Protein AF-A0A829GLC4-F1 (afdb_monomer_lite)

Secondary structure (DSSP, 8-state):
---GGGB-TTSSEEEETTEEEE-SS---TT-BTTBTTPPPHHHHHHHHHHHHHHHT-HHHHHHHHHHHHH--SEEEETTEEEESS---B-TT--B-EEEETTEEEEHHHHHHHHHHHHHHHHH-TT--SSHHHHHHHHHHH-TT-TTT-BS---HHHHHH---GGGG---B-THHHHTT-HHHHHHHHHHTTS-TTT--EEE-SSPPPTTS-SEETTTTEEE---TT-GGGHHHHSSSEEEEEEETTEEEEEEEPPP--HHHHHHHT----EEEEEEEE-SSPPPGGGSHHHHHHHHHHHHHHHHHHHHHH--

Radius of gyration: 24.74 Å; chains: 1; bounding box: 71×44×63 Å

Foldseek 3Di:
DDFQLQADPVNQWGDDPNDIFGWDPDPQPPADNVHRPDDDPVRVVVVVVVCCCQVPDPVNVVVVVVCLVPPACWDCWLLEIEHEAFFFADLVLHWAADQDPNDGATAVRRRVVLSVLCSVCVVCVPDCPDPSNVSVVCCCAPCRRSNPQWHGCLPVCVNIGPDCVSRDTHGRSRVVCLQALVSLLVNSVSVVGHSVPYAYEYEHDAAAPPDDQAHNLLRYGYWYCLCDPVCCVVRVFSTWDWDQFQFGIKIKTWHDDDDPVVCVVVVDDTDIDIDGSDTDPGGDDCCSTPNVVVVVVVVVVVVVVVVVVVVVD

InterPro domains:
  IPR009164 Fructose-1,6-bisphosphatase class 3 [PF06874] (1-305)
  IPR029052 Metallo-dependent phosphatase-like [G3DSA:3.60.21.10] (23-250)

Sequence (313 aa):
RLVLEKLAPDFSTIKLNGDTYTIENGCFATVDQADPYKLLPEEQEVIDSLVESFTHSEKLHRHMDFLLDHGSMYLRYNRNLLLHGCVPVDEDGNFIGLTIKGTTYTGRQLFDMLEANLRLAYSQPTENADLATDLMWYLWTGPNSPLFGKHDMTTFERYFISDPKAHVEGRNPYYHLRKDPEFIKKILAEFVLDPEVGHVINGHTPVKKGTDPIMANNKMIVIDGGFSKPYQKTTGIGGYTLLDNSYGMQLVTHQPFTTKADAIANLTDIISTRRVVETEARRRTVAETDIGTELQDEVEVLKRRLGELREED

pLDDT: mean 90.72, std 8.43, range [50.69, 98.56]

Structure (mmCIF, N/CA/C/O backbone):
data_AF-A0A829GLC4-F1
#
_entry.id   AF-A0A829GLC4-F1
#
loop_
_atom_site.group_PDB
_atom_site.id
_atom_site.type_symbol
_atom_site.label_atom_id
_atom_site.label_alt_id
_atom_site.label_comp_id
_atom_site.label_asym_id
_atom_site.label_entity_id
_atom_site.label_seq_id
_atom_site.pdbx_PDB_ins_code
_atom_site.Cartn_x
_atom_site.Cartn_y
_atom_site.Cartn_z
_atom_site.occupancy
_atom_site.B_iso_or_equiv
_atom_site.auth_seq_id
_atom_site.auth_comp_id
_atom_site.auth_asym_id
_atom_site.auth_atom_id
_atom_site.pdbx_PDB_model_num
ATOM 1 N N . ARG A 1 1 ? 4.139 -2.025 -18.127 1.00 79.19 1 ARG A N 1
ATOM 2 C CA . ARG A 1 1 ? 4.751 -1.133 -19.144 1.00 79.19 1 ARG A CA 1
ATOM 3 C C . ARG A 1 1 ? 5.867 -1.902 -19.833 1.00 79.19 1 ARG A C 1
ATOM 5 O O . ARG A 1 1 ? 6.708 -2.442 -19.131 1.00 79.19 1 ARG A O 1
ATOM 12 N N . LEU A 1 2 ? 5.835 -1.961 -21.160 1.00 89.19 2 LEU A N 1
ATOM 13 C CA . LEU A 1 2 ? 6.853 -2.567 -22.019 1.00 89.19 2 LEU A CA 1
ATOM 14 C C . LEU A 1 2 ? 7.641 -1.415 -22.686 1.00 89.19 2 LEU A C 1
ATOM 16 O O . LEU A 1 2 ? 7.053 -0.367 -22.976 1.00 89.19 2 LEU A O 1
ATOM 20 N N . VAL A 1 3 ? 8.972 -1.521 -22.750 1.00 93.00 3 VAL A N 1
ATOM 21 C CA . VAL A 1 3 ? 9.867 -0.459 -23.260 1.00 93.00 3 VAL A CA 1
ATOM 22 C C . VAL A 1 3 ? 11.003 -0.947 -24.162 1.00 93.00 3 VAL A C 1
ATOM 24 O O . VAL A 1 3 ? 11.580 -0.124 -24.867 1.00 93.00 3 VAL A O 1
ATOM 27 N N . LEU A 1 4 ? 11.337 -2.240 -24.164 1.00 94.44 4 LEU A N 1
ATOM 28 C CA . LEU A 1 4 ? 12.440 -2.783 -24.962 1.00 94.44 4 LEU A CA 1
ATOM 29 C C . LEU A 1 4 ? 12.192 -2.624 -26.467 1.00 94.44 4 LEU A C 1
ATOM 31 O O . LEU A 1 4 ? 13.130 -2.365 -27.212 1.00 94.44 4 LEU A O 1
ATOM 35 N N . GLU A 1 5 ? 10.933 -2.637 -26.916 1.00 93.69 5 GLU A N 1
ATOM 36 C CA . GLU A 1 5 ? 10.573 -2.379 -28.317 1.00 93.69 5 GLU A CA 1
ATOM 37 C C . GLU A 1 5 ? 10.899 -0.952 -28.787 1.00 93.69 5 GLU A C 1
ATOM 39 O O . GLU A 1 5 ? 10.841 -0.654 -29.979 1.00 93.69 5 GLU A O 1
ATOM 44 N N . LYS A 1 6 ? 11.227 -0.050 -27.855 1.00 94.56 6 LYS A N 1
ATOM 45 C CA . LYS A 1 6 ? 11.545 1.358 -28.130 1.00 94.56 6 LYS A CA 1
ATOM 46 C C . LYS A 1 6 ? 13.045 1.611 -28.271 1.00 94.56 6 LYS A C 1
ATOM 48 O O . LYS A 1 6 ? 13.436 2.759 -28.516 1.00 94.56 6 LYS A O 1
ATOM 53 N N . LEU A 1 7 ? 13.869 0.582 -28.070 1.00 95.56 7 LEU A N 1
ATOM 54 C CA . LEU A 1 7 ? 15.311 0.639 -28.277 1.00 95.56 7 LEU A CA 1
ATOM 55 C C . LEU A 1 7 ? 15.626 0.777 -29.769 1.00 95.56 7 LEU A C 1
ATOM 57 O O . LEU A 1 7 ? 14.942 0.214 -30.625 1.00 95.56 7 LEU A O 1
ATOM 61 N N . ALA A 1 8 ? 16.669 1.537 -30.084 1.00 95.44 8 ALA A N 1
ATOM 62 C CA . ALA A 1 8 ? 17.223 1.582 -31.428 1.00 95.44 8 ALA A CA 1
ATOM 63 C C . ALA A 1 8 ? 17.826 0.216 -31.819 1.00 95.44 8 ALA A C 1
ATOM 65 O O . ALA A 1 8 ? 18.221 -0.535 -30.930 1.00 95.44 8 ALA A O 1
ATOM 66 N N . PRO A 1 9 ? 17.958 -0.098 -33.125 1.00 92.12 9 PRO A N 1
ATOM 67 C CA . PRO A 1 9 ? 18.484 -1.390 -33.588 1.00 92.12 9 PRO A CA 1
ATOM 68 C C . PRO A 1 9 ? 19.905 -1.733 -33.120 1.00 92.12 9 PRO A C 1
ATOM 70 O O . PRO A 1 9 ? 20.305 -2.890 -33.156 1.00 92.12 9 PRO A O 1
ATOM 73 N N . ASP A 1 10 ? 20.690 -0.727 -32.741 1.00 92.69 10 ASP A N 1
ATOM 74 C CA . ASP A 1 10 ? 22.041 -0.875 -32.195 1.00 92.69 10 ASP A CA 1
ATOM 75 C C . ASP A 1 10 ? 22.068 -0.855 -30.654 1.00 92.69 10 ASP A C 1
ATOM 77 O O . ASP A 1 10 ? 23.143 -0.864 -30.057 1.00 92.69 10 ASP A O 1
ATOM 81 N N . PHE A 1 11 ? 20.894 -0.777 -30.018 1.00 94.56 11 PHE A N 1
ATOM 82 C CA . PHE A 1 11 ? 20.675 -0.640 -28.577 1.00 94.56 11 PHE A CA 1
ATOM 83 C C . PHE A 1 11 ? 21.388 0.553 -27.916 1.00 94.56 11 PHE A C 1
ATOM 85 O O . PHE A 1 11 ? 21.493 0.608 -26.689 1.00 94.56 11 PHE A O 1
ATOM 92 N N . SER A 1 12 ? 21.858 1.532 -28.698 1.00 96.00 12 SER A N 1
ATOM 93 C CA . SER A 1 12 ? 22.613 2.682 -28.181 1.00 96.00 12 SER A CA 1
ATOM 94 C C . SER A 1 12 ? 21.712 3.785 -27.626 1.00 96.00 12 SER A C 1
ATOM 96 O O . SER A 1 12 ? 22.137 4.599 -26.804 1.00 96.00 12 SER A O 1
ATOM 98 N N . THR A 1 13 ? 20.455 3.820 -28.070 1.00 97.19 13 THR A N 1
ATOM 99 C CA . THR A 1 13 ? 19.474 4.837 -27.690 1.00 97.19 13 THR A CA 1
ATOM 100 C C . THR A 1 13 ? 18.080 4.240 -27.518 1.00 97.19 13 THR A C 1
ATOM 102 O O . THR A 1 13 ? 17.776 3.164 -28.033 1.00 97.19 13 THR A O 1
ATOM 105 N N . ILE A 1 14 ? 17.210 4.950 -26.801 1.00 96.94 14 ILE A N 1
ATOM 106 C CA . ILE A 1 14 ? 15.799 4.601 -26.610 1.00 96.94 14 ILE A CA 1
ATOM 107 C C . ILE A 1 14 ? 14.916 5.839 -26.770 1.00 96.94 14 ILE A C 1
ATOM 109 O O . ILE A 1 14 ? 15.285 6.937 -26.345 1.00 96.94 14 ILE A O 1
ATOM 113 N N . LYS A 1 15 ? 13.731 5.671 -27.366 1.00 95.94 15 LYS A N 1
ATOM 114 C CA . LYS A 1 15 ? 12.727 6.741 -27.474 1.00 95.94 15 LYS A CA 1
ATOM 115 C C . LYS A 1 15 ? 11.649 6.594 -26.406 1.00 95.94 15 LYS A C 1
ATOM 117 O O . LYS A 1 15 ? 10.847 5.663 -26.457 1.00 95.94 15 LYS A O 1
ATOM 122 N N . LEU A 1 16 ? 11.585 7.533 -25.466 1.00 93.56 16 LEU A N 1
ATOM 123 C CA . LEU A 1 16 ? 10.606 7.538 -24.374 1.00 93.56 16 LEU A CA 1
ATOM 124 C C . LEU A 1 16 ? 9.936 8.909 -24.285 1.00 93.56 16 LEU A C 1
ATOM 126 O O . LEU A 1 16 ? 10.610 9.930 -24.287 1.00 93.56 16 LEU A O 1
ATOM 130 N N . ASN A 1 17 ? 8.603 8.933 -24.196 1.00 87.25 17 ASN A N 1
ATOM 131 C CA . ASN A 1 17 ? 7.807 10.150 -23.977 1.00 87.25 17 ASN A CA 1
ATOM 132 C C . ASN A 1 17 ? 8.111 11.311 -24.954 1.00 87.25 17 ASN A C 1
ATOM 134 O O . ASN A 1 17 ? 8.003 12.476 -24.590 1.00 87.25 17 ASN A O 1
ATOM 138 N N . GLY A 1 18 ? 8.476 10.993 -26.201 1.00 90.06 18 GLY A N 1
ATOM 139 C CA . GLY A 1 18 ? 8.814 11.977 -27.240 1.00 90.06 18 GLY A CA 1
ATOM 140 C C . GLY A 1 18 ? 10.285 12.408 -27.267 1.00 90.06 18 GLY A C 1
ATOM 141 O O . GLY A 1 18 ? 10.713 13.001 -28.255 1.00 90.06 18 GLY A O 1
ATOM 142 N N . ASP A 1 19 ? 11.068 12.047 -26.251 1.00 94.38 19 ASP A N 1
ATOM 143 C CA . ASP A 1 19 ? 12.499 12.322 -26.157 1.00 94.38 19 ASP A CA 1
ATOM 144 C C . ASP A 1 19 ? 13.333 11.093 -26.571 1.00 94.38 19 ASP A C 1
ATOM 146 O O . ASP A 1 19 ? 12.858 9.954 -26.570 1.00 94.38 19 ASP A O 1
ATOM 150 N N . THR A 1 20 ? 14.592 11.325 -26.957 1.00 97.06 20 THR A N 1
ATOM 151 C CA . THR A 1 20 ? 15.569 10.266 -27.263 1.00 97.06 20 THR A CA 1
ATOM 152 C C . THR A 1 20 ? 16.691 10.311 -26.238 1.00 97.06 20 THR A C 1
ATOM 154 O O . THR A 1 20 ? 17.305 11.359 -26.047 1.00 97.06 20 THR A O 1
ATOM 157 N N . TYR A 1 21 ? 16.965 9.172 -25.610 1.00 97.62 21 TYR A N 1
ATOM 158 C CA . TYR A 1 21 ? 17.964 9.034 -24.557 1.00 97.62 21 TYR A CA 1
ATOM 159 C C . TYR A 1 21 ? 19.056 8.062 -24.977 1.00 97.62 21 TYR A C 1
ATOM 161 O O . TYR A 1 21 ? 18.765 7.028 -25.579 1.00 97.62 21 TYR A O 1
ATOM 169 N N . THR A 1 22 ? 20.301 8.378 -24.632 1.00 97.69 22 THR A N 1
ATOM 170 C CA . THR A 1 22 ? 21.425 7.446 -24.749 1.00 97.69 22 THR A CA 1
ATOM 171 C C . THR A 1 22 ? 21.330 6.384 -23.659 1.00 97.69 22 THR A C 1
ATOM 173 O O . THR A 1 22 ? 21.041 6.705 -22.506 1.00 97.69 22 THR A O 1
ATOM 176 N N . ILE A 1 23 ? 21.580 5.133 -24.034 1.00 97.62 23 ILE A N 1
ATOM 177 C CA . ILE A 1 23 ? 21.669 4.000 -23.117 1.00 97.62 23 ILE A CA 1
ATOM 178 C C . ILE A 1 23 ? 23.072 3.943 -22.505 1.00 97.62 23 ILE A C 1
ATOM 180 O O . ILE A 1 23 ? 24.079 3.939 -23.212 1.00 97.62 23 ILE A O 1
ATOM 184 N N . GLU A 1 24 ? 23.135 3.822 -21.185 1.00 96.06 24 GLU A N 1
ATOM 185 C CA . GLU A 1 24 ? 24.354 3.573 -20.419 1.00 96.06 24 GLU A CA 1
ATOM 186 C C . GLU A 1 24 ? 24.344 2.155 -19.845 1.00 96.06 24 GLU A C 1
ATOM 188 O O . GLU A 1 24 ? 23.319 1.687 -19.363 1.00 96.06 24 GLU A O 1
ATOM 193 N N . ASN A 1 25 ? 25.494 1.470 -19.869 1.00 93.38 25 ASN A N 1
ATOM 194 C CA . ASN A 1 25 ? 25.652 0.104 -19.342 1.00 93.38 25 ASN A CA 1
ATOM 195 C C . ASN A 1 25 ? 24.634 -0.910 -19.905 1.00 93.38 25 ASN A C 1
ATOM 197 O O . ASN A 1 25 ? 24.190 -1.811 -19.193 1.00 93.38 25 ASN A O 1
ATOM 201 N N . GLY A 1 26 ? 24.257 -0.761 -21.179 1.00 89.62 26 GLY A N 1
ATOM 202 C CA . GLY A 1 26 ? 23.306 -1.654 -21.836 1.00 89.62 26 GLY A CA 1
ATOM 203 C C . GLY A 1 26 ? 23.774 -3.111 -21.813 1.00 89.62 26 GLY A C 1
ATOM 204 O O . GLY A 1 26 ? 24.915 -3.418 -22.157 1.00 89.62 26 GLY A O 1
ATOM 205 N N . CYS A 1 27 ? 22.877 -4.013 -21.426 1.00 93.06 27 CYS A N 1
ATOM 206 C CA . CYS A 1 27 ? 23.120 -5.454 -21.339 1.00 93.06 27 CYS A CA 1
ATOM 207 C C . CYS A 1 27 ? 22.125 -6.249 -22.203 1.00 93.06 27 CYS A C 1
ATOM 209 O O . CYS A 1 27 ? 21.594 -7.268 -21.784 1.00 93.06 27 CYS A O 1
ATOM 211 N N . PHE A 1 28 ? 21.879 -5.780 -23.430 1.00 93.88 28 PHE A N 1
ATOM 212 C CA . PHE A 1 28 ? 20.829 -6.291 -24.325 1.00 93.88 28 PHE A CA 1
ATOM 213 C C . PHE A 1 28 ? 21.315 -7.353 -25.324 1.00 93.88 28 PHE A C 1
ATOM 215 O O . PHE A 1 28 ? 20.723 -7.531 -26.380 1.00 93.88 28 PHE A O 1
ATOM 222 N N . ALA A 1 29 ? 22.411 -8.054 -25.018 1.00 92.12 29 ALA A N 1
ATOM 223 C CA . ALA A 1 29 ? 23.055 -8.973 -25.961 1.00 92.12 29 ALA A CA 1
ATOM 224 C C . ALA A 1 29 ? 22.165 -10.158 -26.389 1.00 92.12 29 ALA A C 1
ATOM 226 O O . ALA A 1 29 ? 22.363 -10.694 -27.475 1.00 92.12 29 ALA A O 1
ATOM 227 N N . THR A 1 30 ? 21.210 -10.562 -25.546 1.00 93.12 30 THR A N 1
ATOM 228 C CA . THR A 1 30 ? 20.263 -11.657 -25.812 1.00 93.12 30 THR A CA 1
ATOM 229 C C . THR A 1 30 ? 18.902 -11.175 -26.325 1.00 93.12 30 THR A C 1
ATOM 231 O O . THR A 1 30 ? 18.053 -11.999 -26.647 1.00 93.12 30 THR A O 1
ATOM 234 N N . VAL A 1 31 ? 18.689 -9.859 -26.451 1.00 94.00 31 VAL A N 1
ATOM 235 C CA . VAL A 1 31 ? 17.404 -9.285 -26.875 1.00 94.00 31 VAL A CA 1
ATOM 236 C C . VAL A 1 31 ? 17.279 -9.335 -28.398 1.00 94.00 31 VAL A C 1
ATOM 238 O O . VAL A 1 31 ? 18.072 -8.726 -29.116 1.00 94.00 31 VAL A O 1
ATOM 241 N N . ASP A 1 32 ? 16.247 -10.016 -28.899 1.00 93.00 32 ASP A N 1
ATOM 242 C CA . ASP A 1 32 ? 15.876 -9.978 -30.316 1.00 93.00 32 ASP A CA 1
ATOM 243 C C . ASP A 1 32 ? 15.045 -8.722 -30.611 1.00 93.00 32 ASP A C 1
ATOM 245 O O . ASP A 1 32 ? 13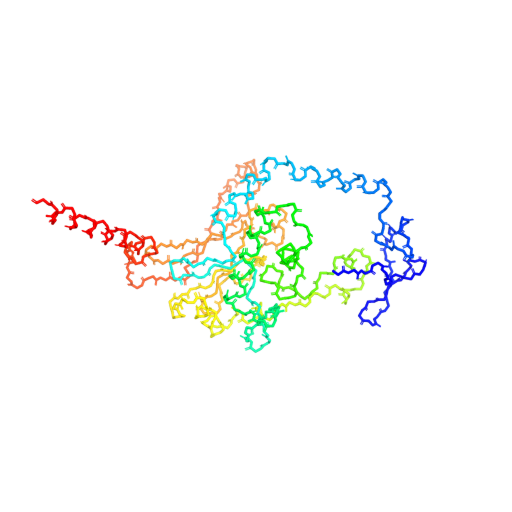.956 -8.544 -30.080 1.00 93.00 32 ASP A O 1
ATOM 249 N N . GLN A 1 33 ? 15.514 -7.847 -31.500 1.00 89.62 33 GLN A N 1
ATOM 250 C CA . GLN A 1 33 ? 14.782 -6.634 -31.883 1.00 89.62 33 GLN A CA 1
ATOM 251 C C . GLN A 1 33 ? 13.390 -6.935 -32.479 1.00 89.62 33 GLN A C 1
ATOM 253 O O . GLN A 1 33 ? 12.483 -6.106 -32.365 1.00 89.62 33 GLN A O 1
ATOM 258 N N . ALA A 1 34 ? 13.220 -8.082 -33.145 1.00 92.31 34 ALA A N 1
ATOM 259 C CA . ALA A 1 34 ? 11.945 -8.472 -33.745 1.00 92.31 34 ALA A CA 1
ATOM 260 C C . ALA A 1 34 ? 10.937 -8.985 -32.705 1.00 92.31 34 ALA A C 1
ATOM 262 O O . ALA A 1 34 ? 9.731 -8.857 -32.919 1.00 92.31 34 ALA A O 1
ATOM 263 N N . ASP A 1 35 ? 11.428 -9.534 -31.593 1.00 94.25 35 ASP A N 1
ATOM 264 C CA . ASP A 1 35 ? 10.620 -10.058 -30.492 1.00 94.25 35 ASP A CA 1
ATOM 265 C C . ASP A 1 35 ? 11.338 -9.843 -29.142 1.00 94.25 35 ASP A C 1
ATOM 267 O O . ASP A 1 35 ? 11.858 -10.785 -28.538 1.00 94.25 35 ASP A O 1
ATOM 271 N N . PRO A 1 36 ? 11.405 -8.589 -28.650 1.00 94.75 36 PRO A N 1
ATOM 272 C CA . PRO A 1 36 ? 12.315 -8.203 -27.565 1.00 94.75 36 PRO A CA 1
ATOM 273 C C . PRO A 1 36 ? 11.928 -8.747 -26.188 1.00 94.75 36 PRO A C 1
ATOM 275 O O . PRO A 1 36 ? 12.652 -8.533 -25.217 1.00 94.75 36 PRO A O 1
ATOM 278 N N . TYR A 1 37 ? 10.784 -9.423 -26.091 1.00 94.56 37 TYR A N 1
ATOM 279 C CA . TYR A 1 37 ? 10.284 -10.046 -24.866 1.00 94.56 37 TYR A CA 1
ATOM 280 C C . TYR A 1 37 ? 10.378 -11.565 -24.889 1.00 94.56 37 TYR A C 1
ATOM 282 O O . TYR A 1 37 ? 10.045 -12.212 -23.895 1.00 94.56 37 TYR A O 1
ATOM 290 N N . LYS A 1 38 ? 10.823 -12.136 -26.008 1.00 95.50 38 LYS A N 1
ATOM 291 C CA . LYS A 1 38 ? 11.048 -13.563 -26.113 1.00 95.50 38 LYS A CA 1
ATOM 292 C C . LYS A 1 38 ? 12.305 -13.937 -25.351 1.00 95.50 38 LYS A C 1
ATOM 294 O O . LYS A 1 38 ? 13.398 -13.480 -25.670 1.00 95.50 38 LYS A O 1
ATOM 299 N N . LEU A 1 39 ? 12.123 -14.808 -24.370 1.00 95.62 39 LEU A N 1
ATOM 300 C CA . LEU A 1 39 ? 13.221 -15.407 -23.634 1.00 95.62 39 LEU A CA 1
ATOM 301 C C . LEU A 1 39 ? 13.895 -16.490 -24.481 1.00 95.62 39 LEU A C 1
ATOM 303 O O . LEU A 1 39 ? 13.239 -17.225 -25.232 1.00 95.62 39 LEU A O 1
ATOM 307 N N . LEU A 1 40 ? 15.212 -16.604 -24.334 1.00 96.81 40 LEU A N 1
ATOM 308 C CA . LEU A 1 40 ? 15.948 -17.783 -24.779 1.00 96.81 40 LEU A CA 1
ATOM 309 C C . LEU A 1 40 ? 15.490 -19.022 -23.989 1.00 96.81 40 LEU A C 1
ATOM 311 O O . LEU A 1 40 ? 15.018 -18.877 -22.859 1.00 96.81 40 LEU A O 1
ATOM 315 N N . PRO A 1 41 ? 15.648 -20.244 -24.531 1.00 97.38 41 PRO A N 1
ATOM 316 C CA . PRO A 1 41 ? 15.315 -21.467 -23.799 1.00 97.38 41 PRO A CA 1
ATOM 317 C C . PRO A 1 41 ? 15.962 -21.527 -22.407 1.00 97.38 41 PRO A C 1
ATOM 319 O O . PRO A 1 41 ? 15.290 -21.841 -21.431 1.00 97.38 41 PRO A O 1
ATOM 322 N N . GLU A 1 42 ? 17.230 -21.133 -22.295 1.00 96.69 42 GLU A N 1
ATOM 323 C CA . GLU A 1 42 ? 17.978 -21.119 -21.036 1.00 96.69 42 GLU A CA 1
ATOM 324 C C . GLU A 1 42 ? 17.474 -20.039 -20.062 1.00 96.69 42 GLU A C 1
ATOM 326 O O . GLU A 1 42 ? 17.476 -20.236 -18.849 1.00 96.69 42 GLU A O 1
ATOM 331 N N . GLU A 1 43 ? 17.023 -18.890 -20.575 1.00 96.44 43 GLU A N 1
ATOM 332 C CA . GLU A 1 43 ? 16.409 -17.837 -19.756 1.00 96.44 43 GLU A CA 1
ATOM 333 C C . GLU A 1 43 ? 15.032 -18.286 -19.247 1.00 96.44 43 GLU A C 1
ATOM 335 O O . GLU A 1 43 ? 14.704 -18.059 -18.081 1.00 96.44 43 GLU A O 1
ATOM 340 N N . GLN A 1 44 ? 14.253 -18.973 -20.088 1.00 97.50 44 GLN A N 1
ATOM 341 C CA . GLN A 1 44 ? 12.966 -19.553 -19.709 1.00 97.50 44 GLN A CA 1
ATOM 342 C C . GLN A 1 44 ? 13.133 -20.613 -18.613 1.00 97.50 44 GLN A C 1
ATOM 344 O O . GLN A 1 44 ? 12.400 -20.566 -17.631 1.00 97.50 44 GLN A O 1
ATOM 349 N N . GLU A 1 45 ? 14.136 -21.493 -18.712 1.00 97.94 45 GLU A N 1
ATOM 350 C CA . GLU A 1 45 ? 14.447 -22.481 -17.665 1.00 97.94 45 GLU A CA 1
ATOM 351 C C . GLU A 1 45 ? 14.707 -21.819 -16.299 1.00 97.94 45 GLU A C 1
ATOM 353 O O . GLU A 1 45 ? 14.246 -22.306 -15.263 1.00 97.94 45 GLU A O 1
ATOM 358 N N . VAL A 1 46 ? 15.408 -20.678 -16.278 1.00 97.69 46 VAL A N 1
ATOM 359 C CA . VAL A 1 46 ? 15.645 -19.913 -15.042 1.00 97.69 46 VAL A CA 1
ATOM 360 C C . VAL A 1 46 ? 14.344 -19.329 -14.493 1.00 97.69 46 VAL A C 1
ATOM 362 O O . VAL A 1 46 ? 14.106 -19.410 -13.284 1.00 97.69 46 VAL A O 1
ATOM 365 N N . ILE A 1 47 ? 13.503 -18.742 -15.349 1.00 96.88 47 ILE A N 1
ATOM 366 C CA . ILE A 1 47 ? 12.207 -18.192 -14.931 1.00 96.88 47 ILE A CA 1
ATOM 367 C C . ILE A 1 47 ? 11.300 -19.296 -14.389 1.00 96.88 47 ILE A C 1
ATOM 369 O O . ILE A 1 47 ? 10.757 -19.131 -13.298 1.00 96.88 47 ILE A O 1
ATOM 373 N N . ASP A 1 48 ? 11.200 -20.431 -15.076 1.00 96.69 48 ASP A N 1
ATOM 374 C CA . ASP A 1 48 ? 10.385 -21.571 -14.651 1.00 96.69 48 ASP A CA 1
ATOM 375 C C . ASP A 1 48 ? 10.864 -22.112 -13.298 1.00 96.69 48 ASP A C 1
ATOM 377 O O . ASP A 1 48 ? 10.064 -22.285 -12.378 1.00 96.69 48 ASP A O 1
ATOM 381 N N . SER A 1 49 ? 12.182 -22.261 -13.118 1.00 97.88 49 SER A N 1
ATOM 382 C CA . SER A 1 49 ? 12.778 -22.664 -11.838 1.00 97.88 49 SER A CA 1
ATOM 383 C C . SER A 1 49 ? 12.473 -21.671 -10.707 1.00 97.88 49 SER A C 1
ATOM 385 O O . SER A 1 49 ? 12.263 -22.080 -9.558 1.00 97.88 49 SER A O 1
ATOM 387 N N . LEU A 1 50 ? 12.478 -20.361 -10.982 1.00 96.94 50 LEU A N 1
ATOM 388 C CA . LEU A 1 50 ? 12.112 -19.341 -9.994 1.00 96.94 50 LEU A CA 1
ATOM 389 C C . LEU A 1 50 ? 10.624 -19.424 -9.653 1.00 96.94 50 LEU A C 1
ATOM 391 O O . LEU A 1 50 ? 10.275 -19.440 -8.472 1.00 96.94 50 LEU A O 1
ATOM 395 N N . VAL A 1 51 ? 9.755 -19.520 -10.660 1.00 93.81 51 VAL A N 1
ATOM 396 C CA . VAL A 1 51 ? 8.309 -19.670 -10.466 1.00 93.81 51 VAL A CA 1
ATOM 397 C C . VAL A 1 51 ? 8.024 -20.908 -9.621 1.00 93.81 51 VAL A C 1
ATOM 399 O O . VAL A 1 51 ? 7.322 -20.794 -8.616 1.00 93.81 51 VAL A O 1
ATOM 402 N N . GLU A 1 52 ? 8.625 -22.056 -9.937 1.00 94.75 52 GLU A N 1
ATOM 403 C CA . GLU A 1 52 ? 8.458 -23.293 -9.169 1.00 94.75 52 GLU A CA 1
ATOM 404 C C . GLU A 1 52 ? 8.916 -23.119 -7.715 1.00 94.75 52 GLU A C 1
ATOM 406 O O . GLU A 1 52 ? 8.175 -23.449 -6.787 1.00 94.75 52 GLU A O 1
ATOM 411 N N . SER A 1 53 ? 10.080 -22.497 -7.500 1.00 95.88 53 SER A N 1
ATOM 412 C CA . SER A 1 53 ? 10.620 -22.241 -6.159 1.00 95.88 53 SER A CA 1
ATOM 413 C C . SER A 1 53 ? 9.701 -21.371 -5.294 1.00 95.88 53 SER A C 1
ATOM 415 O O . SER A 1 53 ? 9.564 -21.623 -4.096 1.00 95.88 53 SER A O 1
ATOM 417 N N . PHE A 1 54 ? 9.079 -20.338 -5.870 1.00 92.56 54 PHE A N 1
ATOM 418 C CA . PHE A 1 54 ? 8.175 -19.448 -5.134 1.00 92.56 54 PHE A CA 1
ATOM 419 C C . PHE A 1 54 ? 6.797 -20.080 -4.908 1.00 92.56 54 PHE A C 1
ATOM 421 O O . PHE A 1 54 ? 6.289 -20.021 -3.789 1.00 92.56 54 PHE A O 1
ATOM 428 N N . THR A 1 55 ? 6.231 -20.717 -5.935 1.00 90.38 55 THR A N 1
ATOM 429 C CA . THR A 1 55 ? 4.883 -21.321 -5.914 1.00 90.38 55 THR A CA 1
ATOM 430 C C . THR A 1 55 ? 4.799 -22.650 -5.163 1.00 90.38 55 THR A C 1
ATOM 432 O O . THR A 1 55 ? 3.704 -23.131 -4.907 1.00 90.38 55 THR A O 1
ATOM 435 N N . HIS A 1 56 ? 5.928 -23.260 -4.790 1.00 93.81 56 HIS A N 1
ATOM 436 C CA . HIS A 1 56 ? 5.960 -24.469 -3.950 1.00 93.81 56 HIS A CA 1
ATOM 437 C C . HIS A 1 56 ? 6.567 -24.214 -2.564 1.00 93.81 56 HIS A C 1
ATOM 439 O O . HIS A 1 56 ? 6.780 -25.142 -1.777 1.00 93.81 56 HIS A O 1
ATOM 445 N N . SER A 1 57 ? 6.854 -22.955 -2.230 1.00 96.56 57 SER A N 1
ATOM 446 C CA . SER A 1 57 ? 7.408 -22.598 -0.929 1.00 96.56 57 SER A CA 1
ATOM 447 C C . SER A 1 57 ? 6.323 -22.601 0.146 1.00 96.56 57 SER A C 1
ATOM 449 O O . SER A 1 57 ? 5.597 -21.622 0.319 1.00 96.56 57 SER A O 1
ATOM 451 N N . GLU A 1 58 ? 6.273 -23.672 0.944 1.00 96.12 58 GLU A N 1
ATOM 452 C CA . GLU A 1 58 ? 5.357 -23.794 2.093 1.00 96.12 58 GLU A CA 1
ATOM 453 C C . GLU A 1 58 ? 5.402 -22.565 3.007 1.00 96.12 58 GLU A C 1
ATOM 455 O O . GLU A 1 58 ? 4.364 -22.050 3.416 1.00 96.12 58 GLU A O 1
ATOM 460 N N . LYS A 1 59 ? 6.602 -22.042 3.290 1.00 97.06 59 LYS A N 1
ATOM 461 C CA . LYS A 1 59 ? 6.754 -20.892 4.187 1.00 97.06 59 LYS A CA 1
ATOM 462 C C . LYS A 1 59 ? 6.122 -19.633 3.611 1.00 97.06 59 LYS A C 1
ATOM 464 O O . LYS A 1 59 ? 5.544 -18.860 4.370 1.00 97.06 59 LYS A O 1
ATOM 469 N N . LEU A 1 60 ? 6.278 -19.407 2.304 1.00 94.69 60 LEU A N 1
ATOM 470 C CA . LEU A 1 60 ? 5.660 -18.260 1.646 1.00 94.69 60 LEU A CA 1
ATOM 471 C C . LEU A 1 60 ? 4.145 -18.423 1.628 1.00 94.69 60 LEU A C 1
ATOM 473 O O . LEU A 1 60 ? 3.461 -17.485 2.020 1.00 94.69 60 LEU A O 1
ATOM 477 N N . HIS A 1 61 ? 3.641 -19.609 1.285 1.00 93.81 61 HIS A N 1
ATOM 478 C CA . HIS A 1 61 ? 2.204 -19.890 1.285 1.00 93.81 61 HIS A CA 1
ATOM 479 C C . HIS A 1 61 ? 1.589 -19.646 2.655 1.00 93.81 61 HIS A C 1
ATOM 481 O O . HIS A 1 61 ? 0.692 -18.827 2.775 1.00 93.81 61 HIS A O 1
ATOM 487 N N . ARG A 1 62 ? 2.166 -20.207 3.721 1.00 96.12 62 ARG A N 1
ATOM 488 C CA . ARG A 1 62 ? 1.662 -19.997 5.082 1.00 96.12 62 ARG A CA 1
ATOM 489 C C . ARG A 1 62 ? 1.641 -18.523 5.498 1.00 96.12 62 ARG A C 1
ATOM 491 O O . ARG A 1 62 ? 0.751 -18.103 6.233 1.00 96.12 62 ARG A O 1
ATOM 498 N N . HIS A 1 63 ? 2.630 -17.731 5.079 1.00 95.88 63 HIS A N 1
ATOM 499 C CA . HIS A 1 63 ? 2.622 -16.291 5.347 1.00 95.88 63 HIS A CA 1
ATOM 500 C C . HIS A 1 63 ? 1.561 -15.560 4.518 1.00 95.88 63 HIS A C 1
ATOM 502 O O . HIS A 1 63 ? 0.908 -14.662 5.042 1.00 95.88 63 HIS A O 1
ATOM 508 N N . MET A 1 64 ? 1.389 -15.930 3.249 1.00 94.50 64 MET A N 1
ATOM 509 C CA . MET A 1 64 ? 0.379 -15.342 2.371 1.00 94.50 64 MET A CA 1
ATOM 510 C C . MET A 1 64 ? -1.042 -15.702 2.812 1.00 94.50 64 MET A C 1
ATOM 512 O O . MET A 1 64 ? -1.880 -14.808 2.865 1.00 94.50 64 MET A O 1
ATOM 516 N N . ASP A 1 65 ? -1.279 -16.947 3.228 1.00 94.94 65 ASP A N 1
ATOM 517 C CA . ASP A 1 65 ? -2.544 -17.413 3.804 1.00 94.94 65 ASP A CA 1
ATOM 518 C C . ASP A 1 65 ? -2.908 -16.568 5.025 1.00 94.94 65 ASP A C 1
ATOM 520 O O . ASP A 1 65 ? -3.981 -15.982 5.076 1.00 94.94 65 ASP A O 1
ATOM 524 N N . PHE A 1 66 ? -1.968 -16.383 5.958 1.00 96.88 66 PHE A N 1
ATOM 525 C CA . PHE A 1 66 ? -2.182 -15.517 7.119 1.00 96.88 66 PHE A CA 1
ATOM 526 C C . PHE A 1 66 ? -2.520 -14.068 6.725 1.00 96.88 66 PHE A C 1
ATOM 528 O O . PHE A 1 66 ? -3.405 -13.447 7.317 1.00 96.88 66 PHE A O 1
ATOM 535 N N . LEU A 1 67 ? -1.808 -13.510 5.739 1.00 94.50 67 LEU A N 1
ATOM 536 C CA . LEU A 1 67 ? -2.052 -12.148 5.263 1.00 94.50 67 LEU A CA 1
ATOM 537 C C . LEU A 1 67 ? -3.397 -12.011 4.557 1.00 94.50 67 LEU A C 1
ATOM 539 O O . LEU A 1 67 ? -3.993 -10.944 4.635 1.00 94.50 67 LEU A O 1
ATOM 543 N N . LEU A 1 68 ? -3.887 -13.045 3.882 1.00 94.31 68 LEU A N 1
ATOM 544 C CA . LEU A 1 68 ? -5.212 -13.004 3.279 1.00 94.31 68 LEU A CA 1
ATOM 545 C C . LEU A 1 68 ? -6.296 -13.234 4.322 1.00 94.31 68 LEU A C 1
ATOM 547 O O . LEU A 1 68 ? -7.270 -12.490 4.332 1.00 94.31 68 LEU A O 1
ATOM 551 N N . ASP A 1 69 ? -6.119 -14.165 5.249 1.00 94.50 69 ASP A N 1
ATOM 552 C CA . ASP A 1 69 ? -7.108 -14.451 6.291 1.00 94.50 69 ASP A CA 1
ATOM 553 C C . ASP A 1 69 ? -7.351 -13.249 7.216 1.00 94.50 69 ASP A C 1
ATOM 555 O O . ASP A 1 69 ? -8.487 -13.000 7.621 1.00 94.50 69 ASP A O 1
ATOM 559 N N . HIS A 1 70 ? -6.303 -12.479 7.529 1.00 94.56 70 HIS A N 1
ATOM 560 C CA . HIS A 1 70 ? -6.378 -11.382 8.504 1.00 94.56 70 HIS A CA 1
ATOM 561 C C . HIS A 1 70 ? -6.104 -9.988 7.936 1.00 94.56 70 HIS A C 1
ATOM 563 O O . HIS A 1 70 ? -6.394 -8.988 8.596 1.00 94.56 70 HIS A O 1
ATOM 569 N N . GLY A 1 71 ? -5.499 -9.895 6.755 1.00 93.81 71 GLY A N 1
ATOM 570 C CA . GLY A 1 71 ? -5.226 -8.622 6.101 1.00 93.81 71 GLY A CA 1
ATOM 571 C C . GLY A 1 71 ? -6.438 -8.096 5.345 1.00 93.81 71 GLY A C 1
ATOM 572 O O . GLY A 1 71 ? -7.375 -8.820 5.027 1.00 93.81 71 GLY A O 1
ATOM 573 N N . SER A 1 72 ? -6.393 -6.802 5.056 1.00 94.62 72 SER A N 1
ATOM 574 C CA . SER A 1 72 ? -7.405 -6.071 4.300 1.00 94.62 72 SER A CA 1
ATOM 575 C C . SER A 1 72 ? -6.716 -4.924 3.563 1.00 94.62 72 SER A C 1
ATOM 577 O O . SER A 1 72 ? -5.686 -4.417 4.029 1.00 94.62 72 SER A O 1
ATOM 579 N N . MET A 1 73 ? -7.257 -4.487 2.425 1.00 95.31 73 MET A N 1
ATOM 580 C CA . MET A 1 73 ? -6.695 -3.352 1.679 1.00 95.31 73 MET A CA 1
ATOM 581 C C . MET A 1 73 ? -6.808 -2.028 2.450 1.00 95.31 73 MET A C 1
ATOM 583 O O . MET A 1 73 ? -6.018 -1.104 2.229 1.00 95.31 73 MET A O 1
ATOM 587 N N . TYR A 1 74 ? -7.769 -1.945 3.368 1.00 97.12 74 TYR A N 1
ATOM 588 C CA . TYR A 1 74 ? -7.888 -0.892 4.370 1.00 97.12 74 TYR A CA 1
ATOM 589 C C . TYR A 1 74 ? -8.515 -1.458 5.647 1.00 97.12 74 TYR A C 1
ATOM 591 O O . TYR A 1 74 ? -9.284 -2.415 5.599 1.00 97.12 74 TYR A O 1
ATOM 599 N N . LEU A 1 75 ? -8.240 -0.855 6.799 1.00 96.25 75 LEU A N 1
ATOM 600 C CA . LEU A 1 75 ? -8.873 -1.263 8.053 1.00 96.25 75 LEU A CA 1
ATOM 601 C C . LEU A 1 75 ? -9.539 -0.063 8.712 1.00 96.25 75 LEU A C 1
ATOM 603 O O . LEU A 1 75 ? -8.937 0.997 8.850 1.00 96.25 75 LEU A O 1
ATOM 607 N N . ARG A 1 76 ? -10.787 -0.242 9.134 1.00 96.12 76 ARG A N 1
ATOM 608 C CA . ARG A 1 76 ? -11.462 0.687 10.038 1.00 96.12 76 ARG A CA 1
ATOM 609 C C . ARG A 1 76 ? -11.331 0.096 11.424 1.00 96.12 76 ARG A C 1
ATOM 611 O O . ARG A 1 76 ? -11.731 -1.048 11.611 1.00 96.12 76 ARG A O 1
ATOM 618 N N . TYR A 1 77 ? -10.710 0.831 12.335 1.00 94.81 77 TYR A N 1
ATOM 619 C CA . TYR A 1 77 ? -10.489 0.336 13.683 1.00 94.81 77 TYR A CA 1
ATOM 620 C C . TYR A 1 77 ? -10.549 1.458 14.711 1.00 94.81 77 TYR A C 1
ATOM 622 O O . TYR A 1 77 ? -9.790 2.424 14.620 1.00 94.81 77 TYR A O 1
ATOM 630 N N . ASN A 1 78 ? -11.434 1.336 15.698 1.00 93.38 78 ASN A N 1
ATOM 631 C CA . ASN A 1 78 ? -11.614 2.286 16.792 1.00 93.38 78 ASN A CA 1
ATOM 632 C C . ASN A 1 78 ? -11.747 3.738 16.303 1.00 93.38 78 ASN A C 1
ATOM 634 O O . ASN A 1 78 ? -11.099 4.640 16.837 1.00 93.38 78 ASN A O 1
ATOM 638 N N . ARG A 1 79 ? -12.608 3.947 15.295 1.00 92.50 79 ARG A N 1
ATOM 639 C CA . ARG A 1 79 ? -12.871 5.232 14.606 1.00 92.50 79 ARG A CA 1
ATOM 640 C C . ARG A 1 79 ? -11.756 5.722 13.671 1.00 92.50 79 ARG A C 1
ATOM 642 O O . ARG A 1 79 ? -11.920 6.760 13.035 1.00 92.50 79 ARG A O 1
ATOM 649 N N . ASN A 1 80 ? -10.658 4.982 13.541 1.00 96.19 80 ASN A N 1
ATOM 650 C CA . ASN A 1 80 ? -9.543 5.327 12.664 1.00 96.19 80 ASN A CA 1
ATOM 651 C C . ASN A 1 80 ? -9.602 4.565 11.339 1.00 96.19 80 ASN A C 1
ATOM 653 O O . ASN A 1 80 ? -10.088 3.436 11.280 1.00 96.19 80 ASN A O 1
ATOM 657 N N . LEU A 1 81 ? -9.049 5.168 10.287 1.00 97.88 81 LEU A N 1
ATOM 658 C CA . LEU A 1 81 ? -8.824 4.534 8.993 1.00 97.88 81 LEU A CA 1
ATOM 659 C C . LEU A 1 81 ? -7.340 4.217 8.821 1.00 97.88 81 LEU A C 1
ATOM 661 O O . LEU A 1 81 ? -6.513 5.123 8.830 1.00 97.88 81 LEU A O 1
ATOM 665 N N . LEU A 1 82 ? -7.000 2.954 8.602 1.00 96.75 82 LEU A N 1
ATOM 666 C CA . LEU A 1 82 ? -5.646 2.507 8.307 1.00 96.75 82 LEU A CA 1
ATOM 667 C C . LEU A 1 82 ? -5.522 2.208 6.809 1.00 96.75 82 LEU A C 1
ATOM 669 O O . LEU A 1 82 ? -6.284 1.407 6.264 1.00 96.75 82 LEU A O 1
ATOM 673 N N . LEU A 1 83 ? -4.540 2.838 6.160 1.00 95.06 83 LEU A N 1
ATOM 674 C CA . LEU A 1 83 ? -4.251 2.709 4.729 1.00 95.06 83 LEU A CA 1
ATOM 675 C C . LEU A 1 83 ? -2.772 2.404 4.502 1.00 95.06 83 LEU A C 1
ATOM 677 O O . LEU A 1 83 ? -1.906 3.054 5.089 1.00 95.06 83 LEU A O 1
ATOM 681 N N . HIS A 1 84 ? -2.455 1.494 3.580 1.00 90.50 84 HIS A N 1
ATOM 682 C CA . HIS A 1 84 ? -1.061 1.263 3.204 1.00 90.50 84 HIS A CA 1
ATOM 683 C C . HIS A 1 84 ? -0.527 2.379 2.295 1.00 90.50 84 HIS A C 1
ATOM 685 O O . HIS A 1 84 ? 0.273 3.181 2.761 1.00 90.50 84 HIS A O 1
ATOM 691 N N . GLY A 1 85 ? -0.969 2.449 1.033 1.00 91.81 85 GLY A N 1
ATOM 692 C CA . GLY A 1 85 ? -0.455 3.383 0.022 1.00 91.81 85 GLY A CA 1
ATOM 693 C C . GLY A 1 85 ? -1.181 4.728 -0.002 1.00 91.81 85 GLY A C 1
ATOM 694 O O . GLY A 1 85 ? -0.828 5.643 0.739 1.00 91.81 85 GLY A O 1
ATOM 695 N N . CYS A 1 86 ? -2.187 4.865 -0.863 1.00 94.81 86 CYS A N 1
ATOM 696 C CA . CYS A 1 86 ? -2.961 6.096 -1.038 1.00 94.81 86 CYS A CA 1
ATOM 697 C C . CYS A 1 86 ? -4.429 5.819 -1.390 1.00 94.81 86 CYS A C 1
ATOM 699 O O . CYS A 1 86 ? -4.772 4.719 -1.813 1.00 94.81 86 CYS A O 1
ATOM 701 N N . VAL A 1 87 ? -5.284 6.841 -1.293 1.00 97.44 87 VAL A N 1
ATOM 702 C CA . VAL A 1 87 ? -6.614 6.834 -1.929 1.00 97.44 87 VAL A CA 1
ATOM 703 C C . VAL A 1 87 ? -6.496 7.543 -3.280 1.00 97.44 87 VAL A C 1
ATOM 705 O O . VAL A 1 87 ? -6.099 8.708 -3.281 1.00 97.44 87 VAL A O 1
ATOM 708 N N . PRO A 1 88 ? -6.810 6.895 -4.416 1.00 97.06 88 PRO A N 1
ATOM 709 C CA . PRO A 1 88 ? -6.690 7.530 -5.725 1.00 97.06 88 PRO A CA 1
ATOM 710 C C . PRO A 1 88 ? -7.610 8.746 -5.866 1.00 97.06 88 PRO A C 1
ATOM 712 O O . PRO A 1 88 ? -8.837 8.629 -5.793 1.00 97.06 88 PRO A O 1
ATOM 715 N N . VAL A 1 89 ? -7.008 9.913 -6.091 1.00 97.88 89 VAL A N 1
ATOM 716 C CA . VAL A 1 89 ? -7.722 11.179 -6.312 1.00 97.88 89 VAL A CA 1
ATOM 717 C C . VAL A 1 89 ? -7.113 11.993 -7.455 1.00 97.88 89 VAL A C 1
ATOM 719 O O . VAL A 1 89 ? -5.973 11.739 -7.851 1.00 97.88 89 VAL A O 1
ATOM 722 N N . ASP A 1 90 ? -7.879 12.946 -7.983 1.00 96.94 90 ASP A N 1
ATOM 723 C CA . ASP A 1 90 ? -7.382 14.017 -8.854 1.00 96.94 90 ASP A CA 1
ATOM 724 C C . ASP A 1 90 ? -6.797 15.196 -8.043 1.00 96.94 90 ASP A C 1
ATOM 726 O O . ASP A 1 90 ? -6.745 15.159 -6.812 1.00 96.94 90 ASP A O 1
ATOM 730 N N . GLU A 1 91 ? -6.319 16.233 -8.739 1.00 96.44 91 GLU A N 1
ATOM 731 C CA . GLU A 1 91 ? -5.723 17.440 -8.134 1.00 96.44 91 GLU A CA 1
ATOM 732 C C . GLU A 1 91 ? -6.716 18.239 -7.270 1.00 96.44 91 GLU A C 1
ATOM 734 O O . GLU A 1 91 ? -6.312 18.895 -6.312 1.00 96.44 91 GLU A O 1
ATOM 739 N N . ASP A 1 92 ? -8.018 18.137 -7.555 1.00 97.44 92 ASP A N 1
ATOM 740 C CA . ASP A 1 92 ? -9.090 18.769 -6.776 1.00 97.44 92 ASP A CA 1
ATOM 741 C C . ASP A 1 92 ? -9.547 17.884 -5.594 1.00 97.44 92 ASP A C 1
ATOM 743 O O . ASP A 1 92 ? -10.461 18.227 -4.835 1.00 97.44 92 ASP A O 1
ATOM 747 N N . GLY A 1 93 ? -8.927 16.712 -5.424 1.00 97.19 93 GLY A N 1
ATOM 748 C CA . GLY A 1 93 ? -9.239 15.752 -4.375 1.00 97.19 93 GLY A CA 1
ATOM 749 C C . GLY A 1 93 ? -10.525 14.961 -4.612 1.00 97.19 93 GLY A C 1
ATOM 750 O O . GLY A 1 93 ? -11.088 14.418 -3.655 1.00 97.19 93 GLY A O 1
ATOM 751 N N . ASN A 1 94 ? -11.052 14.903 -5.835 1.00 98.25 94 ASN A N 1
ATOM 752 C CA . ASN A 1 94 ? -12.155 14.010 -6.190 1.00 98.25 94 ASN A CA 1
ATOM 753 C C . ASN A 1 94 ? -11.647 12.587 -6.372 1.00 98.25 94 ASN A C 1
ATOM 755 O O . ASN A 1 94 ? -10.568 12.362 -6.915 1.00 98.25 94 ASN A O 1
ATOM 759 N N . PHE A 1 95 ? -12.437 11.617 -5.915 1.00 98.31 95 PHE A N 1
ATOM 760 C CA . PHE A 1 95 ? -12.069 10.216 -6.035 1.00 98.31 95 PHE A CA 1
ATOM 761 C C . PHE A 1 95 ? -12.063 9.791 -7.500 1.00 98.31 95 PHE A C 1
ATOM 763 O O . PHE A 1 95 ? -13.053 9.953 -8.213 1.00 98.31 95 PHE A O 1
ATOM 770 N N . ILE A 1 96 ? -10.948 9.202 -7.917 1.00 97.19 96 ILE A N 1
ATOM 771 C CA . ILE A 1 96 ? -10.789 8.567 -9.224 1.00 97.19 96 ILE A CA 1
ATOM 772 C C . ILE A 1 96 ? -10.589 7.066 -9.022 1.00 97.19 96 ILE A C 1
ATOM 774 O O . ILE A 1 96 ? -10.462 6.579 -7.897 1.00 97.19 96 ILE A O 1
ATOM 778 N N . GLY A 1 97 ? -10.583 6.301 -10.107 1.00 95.50 97 GLY A N 1
ATOM 779 C CA . GLY A 1 97 ? -10.413 4.862 -9.996 1.00 95.50 97 GLY A CA 1
ATOM 780 C C . GLY A 1 97 ? -10.460 4.154 -11.333 1.00 95.50 97 GLY A C 1
ATOM 781 O O . GLY A 1 97 ? -9.754 4.544 -12.264 1.00 95.50 97 GLY A O 1
ATOM 782 N N . LEU A 1 98 ? -11.251 3.089 -11.408 1.00 95.75 98 LEU A N 1
ATOM 783 C CA . LEU A 1 98 ? -11.271 2.172 -12.543 1.00 95.75 98 LEU A CA 1
ATOM 784 C C . LEU A 1 98 ? -12.678 1.980 -13.083 1.00 95.75 98 LEU A C 1
ATOM 786 O O . LEU A 1 98 ? -13.609 1.753 -12.317 1.00 95.75 98 LEU A O 1
ATOM 790 N N . THR A 1 99 ? -12.810 1.978 -14.407 1.00 95.75 99 THR A N 1
ATOM 791 C CA . THR A 1 99 ? -14.038 1.558 -15.084 1.00 95.75 99 THR A CA 1
ATOM 792 C C . THR A 1 99 ? -13.870 0.137 -15.598 1.00 95.75 99 THR A C 1
ATOM 794 O O . THR A 1 99 ? -13.069 -0.115 -16.495 1.00 95.75 99 THR A O 1
ATOM 797 N N . ILE A 1 100 ? -14.643 -0.794 -15.045 1.00 94.19 100 ILE A N 1
ATOM 798 C CA . ILE A 1 100 ? -14.620 -2.211 -15.408 1.00 94.19 100 ILE A CA 1
ATOM 799 C C . ILE A 1 100 ? -16.023 -2.596 -15.864 1.00 94.19 100 ILE A C 1
ATOM 801 O O . ILE A 1 100 ? -16.993 -2.414 -15.132 1.00 94.19 100 ILE A O 1
ATOM 805 N N . LYS A 1 101 ? -16.137 -3.116 -17.093 1.00 91.62 101 LYS A N 1
ATOM 806 C CA . LYS A 1 101 ? -17.415 -3.553 -17.693 1.00 91.62 101 LYS A CA 1
ATOM 807 C C . LYS A 1 101 ? -18.534 -2.492 -17.604 1.00 91.62 101 LYS A C 1
ATOM 809 O O . LYS A 1 101 ? -19.697 -2.828 -17.423 1.00 91.62 101 LYS A O 1
ATOM 814 N N . GLY A 1 102 ? -18.178 -1.211 -17.738 1.00 94.19 102 GLY A N 1
ATOM 815 C CA . GLY A 1 102 ? -19.119 -0.082 -17.702 1.00 94.19 102 GLY A CA 1
ATOM 816 C C . GLY A 1 102 ? -19.424 0.477 -16.307 1.00 94.19 102 GLY A C 1
ATOM 817 O O . GLY A 1 102 ? -20.061 1.522 -16.214 1.00 94.19 102 GLY A O 1
ATOM 818 N N . THR A 1 103 ? -18.931 -0.154 -15.239 1.00 96.44 103 THR A N 1
ATOM 819 C CA . THR A 1 103 ? -19.067 0.341 -13.864 1.00 96.44 103 THR A CA 1
ATOM 820 C C . THR A 1 103 ? -17.781 1.024 -13.429 1.00 96.44 103 THR A C 1
ATOM 822 O O . THR A 1 103 ? -16.707 0.432 -13.515 1.00 96.44 103 THR A O 1
ATOM 825 N N . THR A 1 104 ? -17.883 2.259 -12.945 1.00 97.31 104 THR A N 1
ATOM 826 C CA . THR A 1 104 ? -16.747 2.999 -12.388 1.00 97.31 104 THR A CA 1
ATOM 827 C C . THR A 1 104 ? -16.694 2.822 -10.878 1.00 97.31 104 THR A C 1
ATOM 829 O O . THR A 1 104 ? -17.649 3.149 -10.181 1.00 97.31 104 THR A O 1
ATOM 832 N N . TYR A 1 105 ? -15.562 2.330 -10.386 1.00 98.06 105 TYR A N 1
ATOM 833 C CA . TYR A 1 105 ? -15.268 2.138 -8.973 1.00 98.06 105 TYR A CA 1
ATOM 834 C C . TYR A 1 105 ? -14.302 3.226 -8.510 1.00 98.06 105 TYR A C 1
ATOM 836 O O . TYR A 1 105 ? -13.216 3.371 -9.075 1.00 98.06 105 TYR A O 1
ATOM 844 N N . THR A 1 106 ? -14.682 3.969 -7.476 1.00 98.19 106 THR A N 1
ATOM 845 C CA . THR A 1 106 ? -13.885 5.041 -6.858 1.00 98.19 106 THR A CA 1
ATOM 846 C C . THR A 1 106 ? -13.958 4.939 -5.339 1.00 98.19 106 THR A C 1
ATOM 848 O O . THR A 1 106 ? -14.817 4.230 -4.812 1.00 98.19 106 THR A O 1
ATOM 851 N N . GLY A 1 107 ? -13.081 5.657 -4.632 1.00 97.69 107 GLY A N 1
ATOM 852 C CA . GLY A 1 107 ? -13.145 5.752 -3.171 1.00 97.69 107 GLY A CA 1
ATOM 853 C C . GLY A 1 107 ? -13.121 4.371 -2.513 1.00 97.69 107 GLY A C 1
ATOM 854 O O . GLY A 1 107 ? -12.347 3.507 -2.926 1.00 97.69 107 GLY A O 1
ATOM 855 N N . ARG A 1 108 ? -13.991 4.130 -1.530 1.00 97.88 108 ARG A N 1
ATOM 856 C CA . ARG A 1 108 ? -14.064 2.848 -0.813 1.00 97.88 108 ARG A CA 1
ATOM 857 C C . ARG A 1 108 ? -14.439 1.686 -1.735 1.00 97.88 108 ARG A C 1
ATOM 859 O O . ARG A 1 108 ? -13.851 0.615 -1.634 1.00 97.88 108 ARG A O 1
ATOM 866 N N . GLN A 1 109 ? -15.357 1.904 -2.679 1.00 98.06 109 GLN A N 1
ATOM 867 C CA . GLN A 1 109 ? -15.816 0.845 -3.589 1.00 98.06 109 GLN A CA 1
ATOM 868 C C . GLN A 1 109 ? -14.690 0.291 -4.470 1.00 98.06 109 GLN A C 1
ATOM 870 O O . GLN A 1 109 ? -14.723 -0.879 -4.845 1.00 98.06 109 GLN A O 1
ATOM 875 N N . LEU A 1 110 ? -13.690 1.117 -4.797 1.00 97.94 110 LEU A N 1
ATOM 876 C CA . LEU A 1 110 ? -12.498 0.662 -5.509 1.00 97.94 110 LEU A CA 1
ATOM 877 C C . LEU A 1 110 ? -11.691 -0.332 -4.669 1.00 97.94 110 LEU A C 1
ATOM 879 O O . LEU A 1 110 ? -11.274 -1.357 -5.199 1.00 97.94 110 LEU A O 1
ATOM 883 N N . PHE A 1 111 ? -11.493 -0.050 -3.379 1.00 98.06 111 PHE A N 1
ATOM 884 C CA . PHE A 1 111 ? -10.783 -0.956 -2.475 1.00 98.06 111 PHE A CA 1
ATOM 885 C C . PHE A 1 111 ? -11.550 -2.269 -2.306 1.00 98.06 111 PHE A C 1
ATOM 887 O O . PHE A 1 111 ? -10.958 -3.326 -2.489 1.00 98.06 111 PHE A O 1
ATOM 894 N N . ASP A 1 112 ? -12.860 -2.200 -2.053 1.00 97.81 112 ASP A N 1
ATOM 895 C CA . ASP A 1 112 ? -13.714 -3.385 -1.881 1.00 97.81 112 ASP A CA 1
ATOM 896 C C . ASP A 1 112 ? -13.666 -4.299 -3.120 1.00 97.81 112 ASP A C 1
ATOM 898 O O . ASP A 1 112 ? -13.520 -5.518 -3.015 1.00 97.81 112 ASP A O 1
ATOM 902 N N . MET A 1 113 ? -13.749 -3.706 -4.317 1.00 97.56 113 MET A N 1
ATOM 903 C CA . MET A 1 113 ? -13.691 -4.441 -5.582 1.00 97.56 113 MET A CA 1
ATOM 904 C C . MET A 1 113 ? -12.310 -5.063 -5.822 1.00 97.56 113 MET A C 1
ATOM 906 O O . MET A 1 113 ? -12.227 -6.232 -6.207 1.00 97.56 113 MET A O 1
ATOM 910 N N . LEU A 1 114 ? -11.231 -4.310 -5.591 1.00 97.31 114 LEU A N 1
ATOM 911 C CA . LEU A 1 114 ? -9.867 -4.812 -5.764 1.00 97.31 114 LEU A CA 1
ATOM 912 C C . LEU A 1 114 ? -9.550 -5.934 -4.770 1.00 97.31 114 LEU A C 1
ATOM 914 O O . LEU A 1 114 ? -8.945 -6.926 -5.163 1.00 97.31 114 LEU A O 1
ATOM 918 N N . GLU A 1 115 ? -10.002 -5.821 -3.521 1.00 97.12 115 GLU A N 1
ATOM 919 C CA . GLU A 1 115 ? -9.791 -6.849 -2.503 1.00 97.12 115 GLU A CA 1
ATOM 920 C C . GLU A 1 115 ? -10.539 -8.140 -2.837 1.00 97.12 115 GLU A C 1
ATOM 922 O O . GLU A 1 115 ? -9.965 -9.227 -2.751 1.00 97.12 115 GLU A O 1
ATOM 927 N N . ALA A 1 116 ? -11.798 -8.038 -3.272 1.00 96.56 116 ALA A N 1
ATOM 928 C CA . ALA A 1 116 ? -12.568 -9.203 -3.693 1.00 96.56 116 ALA A CA 1
ATOM 929 C C . ALA A 1 116 ? -11.874 -9.956 -4.843 1.00 96.56 116 ALA A C 1
ATOM 931 O O . ALA A 1 116 ? -11.794 -11.184 -4.816 1.00 96.56 116 ALA A O 1
ATOM 932 N N . ASN A 1 117 ? -11.323 -9.228 -5.821 1.00 96.25 117 ASN A N 1
ATOM 933 C CA . ASN A 1 117 ? -10.581 -9.828 -6.932 1.00 96.25 117 ASN A CA 1
ATOM 934 C C . ASN A 1 117 ? -9.221 -10.386 -6.495 1.00 96.25 117 ASN A C 1
ATOM 936 O O . ASN A 1 117 ? -8.857 -11.473 -6.928 1.00 96.25 117 ASN A O 1
ATOM 940 N N . LEU A 1 118 ? -8.501 -9.707 -5.597 1.00 95.50 118 LEU A N 1
ATOM 941 C CA . LEU A 1 118 ? -7.253 -10.215 -5.019 1.00 95.50 118 LEU A CA 1
ATOM 942 C C . LEU A 1 118 ? -7.471 -11.574 -4.336 1.00 95.50 118 LEU A C 1
ATOM 944 O O . LEU A 1 118 ? -6.726 -12.522 -4.577 1.00 95.50 118 LEU A O 1
ATOM 948 N N . ARG A 1 119 ? -8.518 -11.678 -3.508 1.00 95.75 119 ARG A N 1
ATOM 949 C CA . ARG A 1 119 ? -8.885 -12.922 -2.815 1.00 95.75 119 ARG A CA 1
ATOM 950 C C . ARG A 1 119 ? -9.323 -14.008 -3.794 1.00 95.75 119 ARG A C 1
ATOM 952 O O . ARG A 1 119 ? -8.940 -15.162 -3.623 1.00 95.75 119 ARG A O 1
ATOM 959 N N . LEU A 1 120 ? -10.087 -13.641 -4.825 1.00 95.25 120 LEU A N 1
ATOM 960 C CA . LEU A 1 120 ? -10.511 -14.566 -5.875 1.00 95.25 120 LEU A CA 1
ATOM 961 C C . LEU A 1 120 ? -9.305 -15.153 -6.620 1.00 95.25 120 LEU A C 1
ATOM 963 O O . LEU A 1 120 ? -9.184 -16.376 -6.668 1.00 95.25 120 LEU A O 1
ATOM 967 N N . ALA A 1 121 ? -8.399 -14.299 -7.108 1.00 94.31 121 ALA A N 1
ATOM 968 C CA . ALA A 1 121 ? -7.185 -14.712 -7.813 1.00 94.31 121 ALA A CA 1
ATOM 969 C C . ALA A 1 121 ? -6.329 -15.651 -6.953 1.00 94.31 121 ALA A C 1
ATOM 971 O O . ALA A 1 121 ? -5.903 -16.706 -7.413 1.00 94.31 121 ALA A O 1
ATOM 972 N N . TYR A 1 122 ? -6.142 -15.322 -5.670 1.00 92.69 122 TYR A N 1
ATOM 973 C CA . TYR A 1 122 ? -5.378 -16.186 -4.771 1.00 92.69 122 TYR A CA 1
ATOM 974 C C . TYR A 1 122 ? -6.057 -17.536 -4.509 1.00 92.69 122 TYR A C 1
ATOM 976 O O . TYR A 1 122 ? -5.385 -18.560 -4.416 1.00 92.69 122 TYR A O 1
ATOM 984 N N . SER A 1 123 ? -7.390 -17.565 -4.412 1.00 92.38 123 SER A N 1
ATOM 985 C CA . SER A 1 123 ? -8.140 -18.814 -4.219 1.00 92.38 123 SER A CA 1
ATOM 986 C C . SER A 1 123 ? -8.158 -19.725 -5.456 1.00 92.38 123 SER A C 1
ATOM 988 O O . SER A 1 123 ? -8.489 -20.904 -5.335 1.00 92.38 123 SER A O 1
ATOM 990 N N . GLN A 1 124 ? -7.812 -19.195 -6.636 1.00 91.50 124 GLN A N 1
ATOM 991 C CA . GLN A 1 124 ? -7.855 -19.895 -7.925 1.00 91.50 124 GLN A CA 1
ATOM 992 C C . GLN A 1 124 ? -6.520 -19.759 -8.682 1.00 91.50 124 GLN A C 1
ATOM 994 O O . GLN A 1 124 ? -6.488 -19.229 -9.789 1.00 91.50 124 GLN A O 1
ATOM 999 N N . PRO A 1 125 ? -5.403 -20.278 -8.137 1.00 83.38 125 PRO A N 1
ATOM 1000 C CA . PRO A 1 125 ? -4.058 -20.018 -8.663 1.00 83.38 125 PRO A CA 1
ATOM 1001 C C . PRO A 1 125 ? -3.768 -20.653 -10.035 1.00 83.38 125 PRO A C 1
ATOM 1003 O O . PRO A 1 125 ? -2.700 -20.439 -10.598 1.00 83.38 125 PRO A O 1
ATOM 1006 N N . THR A 1 126 ? -4.675 -21.480 -10.560 1.00 87.06 126 THR A N 1
ATOM 1007 C CA . THR A 1 126 ? -4.561 -22.088 -11.894 1.00 87.06 126 THR A CA 1
ATOM 1008 C C . THR A 1 126 ? -5.202 -21.243 -12.995 1.00 87.06 126 THR A C 1
ATOM 1010 O O . THR A 1 126 ? -4.936 -21.488 -14.173 1.00 87.06 126 THR A O 1
ATOM 1013 N N . GLU A 1 127 ? -6.062 -20.287 -12.637 1.00 84.38 127 GLU A N 1
ATOM 1014 C CA . GLU A 1 127 ? -6.716 -19.386 -13.584 1.00 84.38 127 GLU A CA 1
ATOM 1015 C C . GLU A 1 127 ? -5.791 -18.200 -13.859 1.00 84.38 127 GLU A C 1
ATOM 1017 O O . GLU A 1 127 ? -5.619 -17.327 -13.020 1.00 84.38 127 GLU A O 1
ATOM 1022 N N . ASN A 1 128 ? -5.172 -18.180 -15.041 1.00 81.69 128 ASN A N 1
ATOM 1023 C CA . ASN A 1 128 ? -4.110 -17.213 -15.358 1.00 81.69 128 ASN A CA 1
ATOM 1024 C C . ASN A 1 128 ? -4.527 -16.132 -16.370 1.00 81.69 128 ASN A C 1
ATOM 1026 O O . ASN A 1 128 ? -3.728 -15.260 -16.702 1.00 81.69 128 ASN A O 1
ATOM 1030 N N . ALA A 1 129 ? -5.741 -16.216 -16.918 1.00 88.69 129 ALA A N 1
ATOM 1031 C CA . ALA A 1 129 ? -6.215 -15.361 -18.009 1.00 88.69 129 ALA A CA 1
ATOM 1032 C C . ALA A 1 129 ? -7.603 -14.789 -17.701 1.00 88.69 129 ALA A C 1
ATOM 1034 O O . ALA A 1 129 ? -8.554 -14.945 -18.473 1.00 88.69 129 ALA A O 1
ATOM 1035 N N . ASP A 1 130 ? -7.722 -14.153 -16.541 1.00 93.25 130 ASP A N 1
ATOM 1036 C CA . ASP A 1 130 ? -8.969 -13.598 -16.050 1.00 93.25 130 ASP A CA 1
ATOM 1037 C C . ASP A 1 130 ? -8.785 -12.198 -15.447 1.00 93.25 130 ASP A C 1
ATOM 1039 O O . ASP A 1 130 ? -7.680 -11.711 -15.205 1.00 93.25 130 ASP A O 1
ATOM 1043 N N . LEU A 1 131 ? -9.916 -11.534 -15.201 1.00 94.50 131 LEU A N 1
ATOM 1044 C CA . LEU A 1 131 ? -9.921 -10.184 -14.646 1.00 94.50 131 LEU A CA 1
ATOM 1045 C C . LEU A 1 131 ? -9.260 -10.132 -13.260 1.00 94.50 131 LEU A C 1
ATOM 1047 O O . LEU A 1 131 ? -8.626 -9.131 -12.936 1.00 94.50 131 LEU A O 1
ATOM 1051 N N . ALA A 1 132 ? -9.432 -11.163 -12.430 1.00 95.31 132 ALA A N 1
ATOM 1052 C CA . ALA A 1 132 ? -8.905 -11.151 -11.073 1.00 95.31 132 ALA A CA 1
ATOM 1053 C C . ALA A 1 132 ? -7.369 -11.163 -11.080 1.00 95.31 132 ALA A C 1
ATOM 1055 O O . ALA A 1 132 ? -6.740 -10.354 -10.390 1.00 95.31 132 ALA A O 1
ATOM 1056 N N . THR A 1 133 ? -6.772 -12.001 -11.930 1.00 92.88 133 THR A N 1
ATOM 1057 C CA . THR A 1 133 ? -5.322 -12.066 -12.145 1.00 92.88 133 THR A CA 1
ATOM 1058 C C . THR A 1 133 ? -4.777 -10.775 -12.755 1.00 92.88 133 THR A C 1
ATOM 1060 O O . THR A 1 133 ? -3.778 -10.239 -12.264 1.00 92.88 133 THR A O 1
ATOM 1063 N N . ASP A 1 134 ? -5.474 -10.198 -13.741 1.00 94.12 134 ASP A N 1
ATOM 1064 C CA . ASP A 1 134 ? -5.113 -8.892 -14.311 1.00 94.12 134 ASP A CA 1
ATOM 1065 C C . ASP A 1 134 ? -5.103 -7.786 -13.243 1.00 94.12 134 ASP A C 1
ATOM 1067 O O . ASP A 1 134 ? -4.207 -6.935 -13.210 1.00 94.12 134 ASP A O 1
ATOM 1071 N N . LEU A 1 135 ? -6.084 -7.794 -12.334 1.00 95.56 135 LEU A N 1
ATOM 1072 C CA . LEU A 1 135 ? -6.183 -6.812 -11.255 1.00 95.56 135 LEU A CA 1
ATOM 1073 C C . LEU A 1 135 ? -5.107 -7.000 -10.182 1.00 95.56 135 LEU A C 1
ATOM 1075 O O . LEU A 1 135 ? -4.635 -6.004 -9.629 1.00 95.56 135 LEU A O 1
ATOM 1079 N N . MET A 1 136 ? -4.663 -8.232 -9.921 1.00 93.06 136 MET A N 1
ATOM 1080 C CA . MET A 1 136 ? -3.519 -8.488 -9.041 1.00 93.06 136 MET A CA 1
ATOM 1081 C C . MET A 1 136 ? -2.244 -7.836 -9.593 1.00 93.06 136 MET A C 1
ATOM 1083 O O . MET A 1 136 ? -1.520 -7.162 -8.857 1.00 93.06 136 MET A O 1
ATOM 1087 N N . TRP A 1 137 ? -2.002 -7.947 -10.902 1.00 91.31 137 TRP A N 1
ATOM 1088 C CA . TRP A 1 137 ? -0.892 -7.243 -11.548 1.00 91.31 137 TRP A CA 1
ATOM 1089 C C . TRP A 1 137 ? -1.103 -5.721 -11.564 1.00 91.31 137 TRP A C 1
ATOM 1091 O O . TRP A 1 137 ? -0.179 -4.945 -11.298 1.00 91.31 137 TRP A O 1
ATOM 1101 N N . TYR A 1 138 ? -2.336 -5.271 -11.812 1.00 93.81 138 TYR A N 1
ATOM 1102 C CA . TYR A 1 138 ? -2.690 -3.854 -11.767 1.00 93.81 138 TYR A CA 1
ATOM 1103 C C . TYR A 1 138 ? -2.424 -3.234 -10.390 1.00 93.81 138 TYR A C 1
ATOM 1105 O O . TYR A 1 138 ? -1.966 -2.095 -10.318 1.00 93.81 138 TYR A O 1
ATOM 1113 N N . LEU A 1 139 ? -2.652 -3.956 -9.291 1.00 94.62 139 LEU A N 1
ATOM 1114 C CA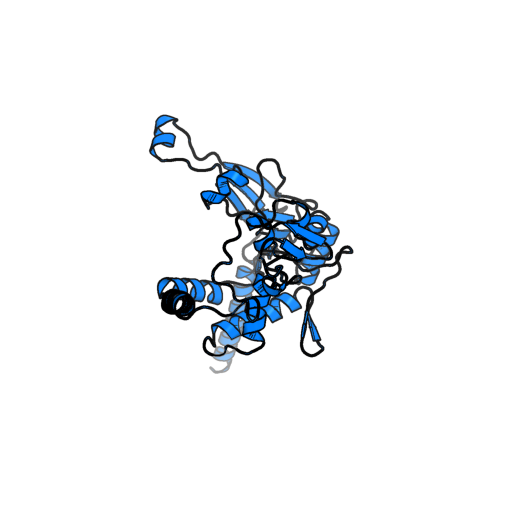 . LEU A 1 139 ? -2.354 -3.454 -7.948 1.00 94.62 139 LEU A CA 1
ATOM 1115 C C . LEU A 1 139 ? -0.878 -3.056 -7.789 1.00 94.62 139 LEU A C 1
ATOM 1117 O O . LEU A 1 139 ? -0.591 -2.070 -7.106 1.00 94.62 139 LEU A O 1
ATOM 1121 N N . TRP A 1 140 ? 0.037 -3.763 -8.456 1.00 90.31 140 TRP A N 1
ATOM 1122 C CA . TRP A 1 140 ? 1.472 -3.488 -8.405 1.00 90.31 140 TRP A CA 1
ATOM 1123 C C . TRP A 1 140 ? 1.889 -2.257 -9.228 1.00 90.31 140 TRP A C 1
ATOM 1125 O O . TRP A 1 140 ? 2.714 -1.478 -8.757 1.00 90.31 140 TRP A O 1
ATOM 1135 N N . THR A 1 141 ? 1.336 -2.049 -10.434 1.00 90.25 141 THR A N 1
ATOM 1136 C CA . THR A 1 141 ? 1.830 -0.995 -11.361 1.00 90.25 141 THR A CA 1
ATOM 1137 C C . THR A 1 141 ? 0.798 0.016 -11.847 1.00 90.25 141 THR A C 1
ATOM 1139 O O . THR A 1 141 ? 1.126 0.893 -12.643 1.00 90.25 141 THR A O 1
ATOM 1142 N N . GLY A 1 142 ? -0.465 -0.144 -11.478 1.00 92.50 142 GLY A N 1
ATOM 1143 C CA . GLY A 1 142 ? -1.569 0.637 -12.019 1.00 92.50 142 GLY A CA 1
ATOM 1144 C C . GLY A 1 142 ? -1.563 2.080 -11.506 1.00 92.50 142 GLY A C 1
ATOM 1145 O O . GLY A 1 142 ? -1.447 2.279 -10.295 1.00 92.50 142 GLY A O 1
ATOM 1146 N N . PRO A 1 143 ? -1.760 3.097 -12.367 1.00 90.44 143 PRO A N 1
ATOM 1147 C CA . PRO A 1 143 ? -1.677 4.505 -11.969 1.00 90.44 143 PRO A CA 1
ATOM 1148 C C . PRO A 1 143 ? -2.724 4.913 -10.924 1.00 90.44 143 PRO A C 1
ATOM 1150 O O . PRO A 1 143 ? -2.468 5.774 -10.083 1.00 90.44 143 PRO A O 1
ATOM 1153 N N . ASN A 1 144 ? -3.887 4.253 -10.942 1.00 92.94 144 ASN A N 1
ATOM 1154 C CA . ASN A 1 144 ? -4.953 4.444 -9.956 1.00 92.94 144 ASN A CA 1
ATOM 1155 C C . ASN A 1 144 ? -4.994 3.302 -8.925 1.00 92.94 144 ASN A C 1
ATOM 1157 O O . ASN A 1 144 ? -6.024 3.093 -8.291 1.00 92.94 144 ASN A O 1
ATOM 1161 N N . SER A 1 145 ? -3.923 2.512 -8.787 1.00 94.81 145 SER A N 1
ATOM 1162 C CA . SER A 1 145 ? -3.835 1.506 -7.728 1.00 94.81 145 SER A CA 1
ATOM 1163 C C . SER A 1 145 ? -3.628 2.187 -6.370 1.00 94.81 145 SER A C 1
ATOM 1165 O O . SER A 1 145 ? -2.680 2.969 -6.220 1.00 94.81 145 SER A O 1
ATOM 1167 N N . PRO A 1 146 ? -4.429 1.836 -5.347 1.00 95.06 146 PRO A N 1
ATOM 1168 C CA . PRO A 1 146 ? -4.198 2.274 -3.974 1.00 95.06 146 PRO A CA 1
ATOM 1169 C C . PRO A 1 146 ? -2.852 1.848 -3.371 1.00 95.06 146 PRO A C 1
ATOM 1171 O O . PRO A 1 146 ? -2.426 2.426 -2.372 1.00 95.06 146 PRO A O 1
ATOM 1174 N N . LEU A 1 147 ? -2.187 0.833 -3.938 1.00 92.88 147 LEU A N 1
ATOM 1175 C CA . LEU A 1 147 ? -0.932 0.280 -3.412 1.00 92.88 147 LEU A CA 1
ATOM 1176 C C . LEU A 1 147 ? 0.317 0.808 -4.130 1.00 92.88 147 LEU A C 1
ATOM 1178 O O . LEU A 1 147 ? 1.406 0.743 -3.563 1.00 92.88 147 LEU A O 1
ATOM 1182 N N . PHE A 1 148 ? 0.167 1.349 -5.343 1.00 91.00 148 PHE A N 1
ATOM 1183 C CA . PHE A 1 148 ? 1.290 1.858 -6.136 1.00 91.00 148 PHE A CA 1
ATOM 1184 C C . PHE A 1 148 ? 1.506 3.364 -5.939 1.00 91.00 148 PHE A C 1
ATOM 1186 O O . PHE A 1 148 ? 2.622 3.811 -5.672 1.00 91.00 148 PHE A O 1
ATOM 1193 N N . GLY A 1 149 ? 0.435 4.162 -6.048 1.00 87.69 149 GLY A N 1
ATOM 1194 C CA . GLY A 1 149 ? 0.460 5.608 -5.786 1.00 87.69 149 GLY A CA 1
ATOM 1195 C C . GLY A 1 149 ? 1.348 6.445 -6.718 1.00 87.69 149 GLY A C 1
ATOM 1196 O O . GLY A 1 149 ? 1.638 7.609 -6.422 1.00 87.69 149 GLY A O 1
ATOM 1197 N N . LYS A 1 150 ? 1.781 5.881 -7.844 1.00 89.69 150 LYS A N 1
ATOM 1198 C CA . LYS A 1 150 ? 2.558 6.561 -8.882 1.00 89.69 150 LYS A CA 1
ATOM 1199 C C . LYS A 1 150 ? 1.901 6.339 -10.236 1.00 89.69 150 LYS A C 1
ATOM 1201 O O . LYS A 1 150 ? 1.172 5.373 -10.404 1.00 89.69 150 LYS A O 1
ATOM 1206 N N . HIS A 1 151 ? 2.186 7.202 -11.200 1.00 86.12 151 HIS A N 1
ATOM 1207 C CA . HIS A 1 151 ? 1.726 7.020 -12.575 1.00 86.12 151 HIS A CA 1
ATOM 1208 C C . HIS A 1 151 ? 2.550 5.970 -13.317 1.00 86.12 151 HIS A C 1
ATOM 1210 O O . HIS A 1 151 ? 1.992 5.146 -14.033 1.00 86.12 151 HIS A O 1
ATOM 1216 N N . ASP A 1 152 ? 3.864 5.968 -13.087 1.00 86.31 152 ASP A N 1
ATOM 1217 C CA . ASP A 1 152 ? 4.815 5.132 -13.805 1.00 86.31 152 ASP A CA 1
ATOM 1218 C C . ASP A 1 152 ? 5.881 4.575 -12.859 1.00 86.31 152 ASP A C 1
ATOM 1220 O O . ASP A 1 152 ? 6.198 5.166 -11.823 1.00 86.31 152 ASP A O 1
ATOM 1224 N N . MET A 1 153 ? 6.458 3.438 -13.246 1.00 88.88 153 MET A N 1
ATOM 1225 C CA . MET A 1 153 ? 7.677 2.891 -12.654 1.00 88.88 153 MET A CA 1
ATOM 1226 C C . MET A 1 153 ? 8.820 3.104 -13.647 1.00 88.88 153 MET A C 1
ATOM 1228 O O . MET A 1 153 ? 8.809 2.517 -14.735 1.00 88.88 153 MET A O 1
ATOM 1232 N N . THR A 1 154 ? 9.803 3.925 -13.279 1.00 92.56 154 THR A N 1
ATOM 1233 C CA . THR A 1 154 ? 10.924 4.289 -14.162 1.00 92.56 154 THR A CA 1
ATOM 1234 C C . THR A 1 154 ? 12.178 3.462 -13.861 1.00 92.56 154 THR A C 1
ATOM 1236 O O . THR A 1 154 ? 13.293 3.986 -13.832 1.00 92.56 154 THR A O 1
ATOM 1239 N N . THR A 1 155 ? 12.014 2.178 -13.521 1.00 92.12 155 THR A N 1
ATOM 1240 C CA . THR A 1 155 ? 13.139 1.305 -13.141 1.00 92.12 155 THR A CA 1
ATOM 1241 C C . THR A 1 155 ? 14.117 1.140 -14.296 1.00 92.12 155 THR A C 1
ATOM 1243 O O . THR A 1 155 ? 15.314 1.271 -14.083 1.00 92.12 155 THR A O 1
ATOM 1246 N N . PHE A 1 156 ? 13.626 0.931 -15.521 1.00 94.31 156 PHE A N 1
ATOM 1247 C CA . PHE A 1 156 ? 14.489 0.844 -16.700 1.00 94.31 156 PHE A CA 1
ATOM 1248 C C . PHE A 1 156 ? 15.334 2.116 -16.858 1.00 94.31 156 PHE A C 1
ATOM 1250 O O . PHE A 1 156 ? 16.556 2.052 -16.961 1.00 94.31 156 PHE A O 1
ATOM 1257 N N . GLU A 1 157 ? 14.693 3.283 -16.796 1.00 94.94 157 GLU A N 1
ATOM 1258 C CA . GLU A 1 157 ? 15.360 4.572 -16.951 1.00 94.94 157 GLU A CA 1
ATOM 1259 C C . GLU A 1 157 ? 16.398 4.814 -15.857 1.00 94.94 157 GLU A C 1
ATOM 1261 O O . GLU A 1 157 ? 17.479 5.307 -16.147 1.00 94.94 157 GLU A O 1
ATOM 1266 N N . ARG A 1 158 ? 16.122 4.412 -14.612 1.00 94.50 158 ARG A N 1
ATOM 1267 C CA . ARG A 1 158 ? 17.081 4.539 -13.501 1.00 94.50 158 ARG A CA 1
ATOM 1268 C C . ARG A 1 158 ? 18.344 3.700 -13.688 1.00 94.50 158 ARG A C 1
ATOM 1270 O O . ARG A 1 158 ? 19.375 4.058 -13.129 1.00 94.50 158 ARG A O 1
ATOM 1277 N N . TYR A 1 159 ? 18.250 2.580 -14.401 1.00 95.06 159 TYR A N 1
ATOM 1278 C CA . TYR A 1 159 ? 19.382 1.683 -14.635 1.00 95.06 159 TYR A CA 1
ATOM 1279 C C . TYR A 1 159 ? 20.197 2.092 -15.863 1.00 95.06 159 TYR A C 1
ATOM 1281 O O . TYR A 1 159 ? 21.421 1.999 -15.826 1.00 95.06 159 TYR A O 1
ATOM 1289 N N . PHE A 1 160 ? 19.524 2.539 -16.927 1.00 96.69 160 PHE A N 1
ATOM 1290 C CA . PHE A 1 160 ? 20.139 2.677 -18.250 1.00 96.69 160 PHE A CA 1
ATOM 1291 C C . PHE A 1 160 ? 20.163 4.106 -18.803 1.00 96.69 160 PHE A C 1
ATOM 1293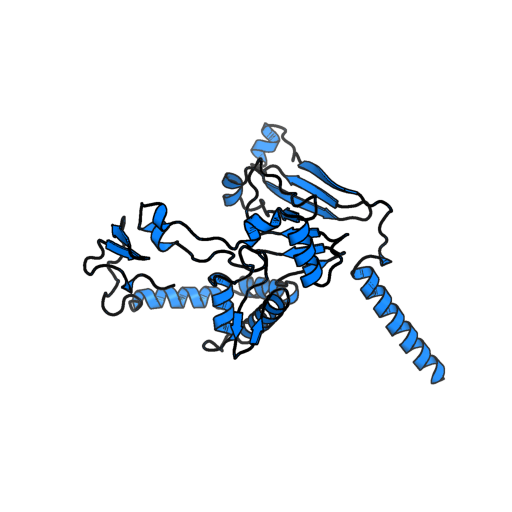 O O . PHE A 1 160 ? 20.693 4.311 -19.889 1.00 96.69 160 PHE A O 1
ATOM 1300 N N . ILE A 1 161 ? 19.591 5.097 -18.114 1.00 96.69 161 ILE A N 1
ATOM 1301 C CA . ILE A 1 161 ? 19.567 6.496 -18.566 1.00 96.69 161 ILE A CA 1
ATOM 1302 C C . ILE A 1 161 ? 20.086 7.381 -17.434 1.00 96.69 161 ILE A C 1
ATOM 1304 O O . ILE A 1 161 ? 19.540 7.372 -16.333 1.00 96.69 161 ILE A O 1
ATOM 1308 N N . SER A 1 162 ? 21.115 8.186 -17.689 1.00 95.56 162 SER A N 1
ATOM 1309 C CA . SER A 1 162 ? 21.664 9.099 -16.678 1.00 95.56 162 SER A CA 1
ATOM 1310 C C . SER A 1 162 ? 20.828 10.361 -16.467 1.00 95.56 162 SER A C 1
ATOM 1312 O O . SER A 1 162 ? 20.880 10.939 -15.382 1.00 95.56 162 SER A O 1
ATOM 1314 N N . ASP A 1 163 ? 20.046 10.782 -17.469 1.00 95.50 163 ASP A N 1
ATOM 1315 C CA . ASP A 1 163 ? 19.212 11.985 -17.397 1.00 95.50 163 ASP A CA 1
ATOM 1316 C C . ASP A 1 163 ? 18.103 11.844 -16.329 1.00 95.50 163 ASP A C 1
ATOM 1318 O O . ASP A 1 163 ? 17.158 11.068 -16.521 1.00 95.50 163 ASP A O 1
ATOM 1322 N N . PRO A 1 164 ? 18.140 12.636 -15.237 1.00 93.56 164 PRO A N 1
ATOM 1323 C CA . PRO A 1 164 ? 17.134 12.583 -14.178 1.00 93.56 164 PRO A CA 1
ATOM 1324 C C . PRO A 1 164 ? 15.713 12.916 -14.645 1.00 93.56 164 PRO A C 1
ATOM 1326 O O . PRO A 1 164 ? 14.751 12.524 -13.980 1.00 93.56 164 PRO A O 1
ATOM 1329 N N . LYS A 1 165 ? 15.550 13.619 -15.776 1.00 93.62 165 LYS A N 1
ATOM 1330 C CA . LYS A 1 165 ? 14.234 13.896 -16.373 1.00 93.62 165 LYS A CA 1
ATOM 1331 C C . LYS A 1 165 ? 13.487 12.597 -16.693 1.00 93.62 165 LYS A C 1
ATOM 1333 O O . LYS A 1 165 ? 12.272 12.543 -16.521 1.00 93.62 165 LYS A O 1
ATOM 1338 N N . ALA A 1 166 ? 14.206 11.545 -17.088 1.00 92.06 166 ALA A N 1
ATOM 1339 C CA . ALA A 1 166 ? 13.636 10.233 -17.389 1.00 92.06 166 ALA A CA 1
ATOM 1340 C C . ALA A 1 166 ? 13.230 9.441 -16.127 1.00 92.06 166 ALA A C 1
ATOM 1342 O O . ALA A 1 166 ? 12.576 8.407 -16.228 1.00 92.06 166 ALA A O 1
ATOM 1343 N N . HIS A 1 167 ? 13.611 9.903 -14.928 1.00 93.06 167 HIS A N 1
ATOM 1344 C CA . HIS A 1 167 ? 13.368 9.207 -13.653 1.00 93.06 167 HIS A CA 1
ATOM 1345 C C . HIS A 1 167 ? 12.171 9.760 -12.875 1.00 93.06 167 HIS A C 1
ATOM 1347 O O . HIS A 1 167 ? 11.935 9.363 -11.725 1.00 93.06 167 HIS A O 1
ATOM 1353 N N . VAL A 1 168 ? 11.475 10.746 -13.442 1.00 90.00 168 VAL A N 1
ATOM 1354 C CA . VAL A 1 168 ? 10.353 11.411 -12.785 1.00 90.00 168 VAL A CA 1
ATOM 1355 C C . VAL A 1 168 ? 9.142 10.489 -12.824 1.00 90.00 168 VAL A C 1
ATOM 1357 O O . VAL A 1 168 ? 8.532 10.272 -13.863 1.00 90.00 168 VAL A O 1
ATOM 1360 N N . GLU A 1 169 ? 8.778 9.977 -11.655 1.00 89.06 169 GLU A N 1
ATOM 1361 C CA . GLU A 1 169 ? 7.550 9.217 -11.452 1.00 89.06 169 GLU A CA 1
ATOM 1362 C C . GLU A 1 169 ? 6.500 10.177 -10.895 1.00 89.06 169 GLU A C 1
ATOM 1364 O O . GLU A 1 169 ? 6.608 10.632 -9.748 1.00 89.06 169 GLU A O 1
ATOM 1369 N N . GLY A 1 170 ? 5.499 10.516 -11.712 1.00 87.69 170 GLY A N 1
ATOM 1370 C CA . GLY A 1 170 ? 4.359 11.302 -11.249 1.00 87.69 170 GLY A CA 1
ATOM 1371 C C . GLY A 1 170 ? 3.693 10.598 -10.067 1.00 87.69 170 GLY A C 1
ATOM 1372 O O . GLY A 1 170 ? 3.549 9.376 -10.074 1.00 87.69 170 GLY A O 1
ATOM 1373 N N . ARG A 1 171 ? 3.313 11.347 -9.034 1.00 90.56 171 ARG A N 1
ATOM 1374 C CA . ARG A 1 171 ? 2.687 10.793 -7.828 1.00 90.56 171 ARG A CA 1
ATOM 1375 C C . ARG A 1 171 ? 1.213 11.124 -7.809 1.00 90.56 171 ARG A C 1
ATOM 1377 O O . ARG A 1 171 ? 0.838 12.210 -8.236 1.00 90.56 171 ARG A O 1
ATOM 1384 N N . ASN A 1 172 ? 0.419 10.234 -7.223 1.00 94.75 172 ASN A N 1
ATOM 1385 C CA . ASN A 1 172 ? -0.985 10.533 -7.004 1.00 94.75 172 ASN A CA 1
ATOM 1386 C C . ASN A 1 172 ? -1.140 11.818 -6.146 1.00 94.75 172 ASN A C 1
ATOM 1388 O O . ASN A 1 172 ? -0.441 11.946 -5.125 1.00 94.75 172 ASN A O 1
ATOM 1392 N N . PRO A 1 173 ? -2.045 12.745 -6.519 1.00 96.38 173 PRO A N 1
ATOM 1393 C CA . PRO A 1 173 ? -2.316 13.981 -5.780 1.00 96.38 173 PRO A CA 1
ATOM 1394 C C . PRO A 1 173 ? -2.578 13.797 -4.278 1.00 96.38 173 PRO A C 1
ATOM 1396 O O . PRO A 1 173 ? -2.202 14.653 -3.472 1.00 96.38 173 PRO A O 1
ATOM 1399 N N . TYR A 1 174 ? -3.086 12.629 -3.865 1.00 96.50 174 TYR A N 1
ATOM 1400 C CA . TYR A 1 174 ? -3.232 12.224 -2.462 1.00 96.50 174 TYR A CA 1
ATOM 1401 C C . TYR A 1 174 ? -2.044 12.629 -1.576 1.00 96.50 174 TYR A C 1
ATOM 1403 O O . TYR A 1 174 ? -2.226 13.115 -0.461 1.00 96.50 174 TYR A O 1
ATOM 1411 N N . TYR A 1 175 ? -0.807 12.459 -2.055 1.00 93.88 175 TYR A N 1
ATOM 1412 C CA . TYR A 1 175 ? 0.382 12.685 -1.231 1.00 93.88 175 TYR A CA 1
ATOM 1413 C C . TYR A 1 175 ? 0.608 14.141 -0.821 1.00 93.88 175 TYR A C 1
ATOM 1415 O O . TYR A 1 175 ? 1.241 14.381 0.214 1.00 93.88 175 TYR A O 1
ATOM 1423 N N . HIS A 1 176 ? 0.126 15.104 -1.606 1.00 94.62 176 HIS A N 1
ATOM 1424 C CA . HIS A 1 176 ? 0.182 16.511 -1.224 1.00 94.62 176 HIS A CA 1
ATOM 1425 C C . HIS A 1 176 ? -1.123 16.963 -0.554 1.00 94.62 176 HIS A C 1
ATOM 1427 O O . HIS A 1 176 ? -1.046 17.686 0.442 1.00 94.62 176 HIS A O 1
ATOM 1433 N N . LEU A 1 177 ? -2.278 16.461 -1.010 1.00 97.19 177 LEU A N 1
ATOM 1434 C CA . LEU A 1 177 ? -3.596 16.764 -0.438 1.00 97.19 177 LEU A CA 1
ATOM 1435 C C . LEU A 1 177 ? -3.777 16.226 0.986 1.00 97.19 177 LEU A C 1
ATOM 1437 O O . LEU A 1 177 ? -4.448 16.858 1.792 1.00 97.19 177 LEU A O 1
ATOM 1441 N N . ARG A 1 178 ? -3.104 15.130 1.372 1.00 95.56 178 ARG A N 1
ATOM 1442 C CA . ARG A 1 178 ? -3.166 14.564 2.740 1.00 95.56 178 ARG A CA 1
ATOM 1443 C C . ARG A 1 178 ? -2.676 15.502 3.855 1.00 95.56 178 ARG A C 1
ATOM 1445 O O . ARG A 1 178 ? -2.730 15.141 5.026 1.00 95.56 178 ARG A O 1
ATOM 1452 N N . LYS A 1 179 ? -2.152 16.682 3.508 1.00 95.62 179 LYS A N 1
ATOM 1453 C CA . LYS A 1 179 ? -1.788 17.748 4.454 1.00 95.62 179 LYS A CA 1
ATOM 1454 C C . LYS A 1 179 ? -2.964 18.666 4.803 1.00 95.62 179 LYS A C 1
ATOM 1456 O O . LYS A 1 179 ? -2.851 19.405 5.779 1.00 95.62 179 LYS A O 1
ATOM 1461 N N . ASP A 1 180 ? -4.042 18.629 4.026 1.00 97.69 180 ASP A N 1
ATOM 1462 C CA . ASP A 1 180 ? -5.251 19.426 4.219 1.00 97.69 180 ASP A CA 1
ATOM 1463 C C . ASP A 1 180 ? -6.258 18.685 5.126 1.00 97.69 180 ASP A C 1
ATOM 1465 O O . ASP A 1 180 ? -6.688 17.579 4.784 1.00 97.69 180 ASP A O 1
ATOM 1469 N N . PRO A 1 181 ? -6.651 19.261 6.281 1.00 97.81 181 PRO A N 1
ATOM 1470 C CA . PRO A 1 181 ? -7.669 18.686 7.158 1.00 97.81 181 PRO A CA 1
ATOM 1471 C C . PRO A 1 181 ? -8.997 18.361 6.466 1.00 97.81 181 PRO A C 1
ATOM 1473 O O . PRO A 1 181 ? -9.574 17.312 6.752 1.00 97.81 181 PRO A O 1
ATOM 1476 N N . GLU A 1 182 ? -9.482 19.213 5.560 1.00 98.19 182 GLU A N 1
ATOM 1477 C CA . GLU A 1 182 ? -10.798 19.020 4.933 1.00 98.19 182 GLU A CA 1
ATOM 1478 C C . GLU A 1 182 ? -10.776 17.862 3.929 1.00 98.19 182 GLU A C 1
ATOM 1480 O O . GLU A 1 182 ? -11.716 17.067 3.856 1.00 98.19 182 GLU A O 1
ATOM 1485 N N . PHE A 1 183 ? -9.652 17.676 3.236 1.00 98.44 183 PHE A N 1
ATOM 1486 C CA . PHE A 1 183 ? -9.437 16.496 2.404 1.00 98.44 183 PHE A CA 1
ATOM 1487 C C . PHE A 1 183 ? -9.419 15.200 3.229 1.00 98.44 183 PHE A C 1
ATOM 1489 O O . PHE A 1 183 ? -10.034 14.203 2.845 1.00 98.44 183 PHE A O 1
ATOM 1496 N N . ILE A 1 184 ? -8.771 15.205 4.398 1.00 98.38 184 ILE A N 1
ATOM 1497 C CA . ILE A 1 184 ? -8.770 14.037 5.290 1.00 98.38 184 ILE A CA 1
ATOM 1498 C C . ILE A 1 184 ? -10.178 13.736 5.814 1.00 98.38 184 ILE A C 1
ATOM 1500 O O . ILE A 1 184 ? -10.576 12.571 5.851 1.00 98.38 184 ILE A O 1
ATOM 1504 N N . LYS A 1 185 ? -10.967 14.763 6.146 1.00 98.38 185 LYS A N 1
ATOM 1505 C CA . LYS A 1 185 ? -12.380 14.594 6.513 1.00 98.38 185 LYS A CA 1
ATOM 1506 C C . LYS A 1 185 ? -13.200 13.957 5.389 1.00 98.38 185 LYS A C 1
ATOM 1508 O O . LYS A 1 185 ? -13.978 13.041 5.653 1.00 98.38 185 LYS A O 1
ATOM 1513 N N . LYS A 1 186 ? -12.984 14.386 4.140 1.00 98.50 186 LYS A N 1
ATOM 1514 C CA . LYS A 1 186 ? -13.612 13.788 2.949 1.00 98.50 186 LYS A CA 1
ATOM 1515 C C . LYS A 1 186 ? -13.277 12.298 2.822 1.00 98.50 186 LYS A C 1
ATOM 1517 O O . LYS A 1 186 ? -14.170 11.501 2.552 1.00 98.50 186 LYS A O 1
ATOM 1522 N N . ILE A 1 187 ? -12.021 11.911 3.065 1.00 98.50 187 ILE A N 1
ATOM 1523 C CA . ILE A 1 187 ? -11.613 10.497 3.085 1.00 98.50 187 ILE A CA 1
ATOM 1524 C C . ILE A 1 187 ? -12.318 9.736 4.213 1.00 98.50 187 ILE A C 1
ATOM 1526 O O . ILE A 1 187 ? -12.875 8.674 3.964 1.00 98.50 187 ILE A O 1
ATOM 1530 N N . LEU A 1 188 ? -12.328 10.252 5.443 1.00 98.56 188 LEU A N 1
ATOM 1531 C CA . LEU A 1 188 ? -12.987 9.570 6.565 1.00 98.56 188 LEU A CA 1
ATOM 1532 C C . LEU A 1 188 ? -14.473 9.308 6.271 1.00 98.56 188 LEU A C 1
ATOM 1534 O O . LEU A 1 188 ? -14.942 8.186 6.460 1.00 98.56 188 LEU A O 1
ATOM 1538 N N . ALA A 1 189 ? -15.177 10.301 5.718 1.00 98.44 189 ALA A N 1
ATOM 1539 C CA . ALA A 1 189 ? -16.572 10.160 5.309 1.00 98.44 189 ALA A CA 1
ATOM 1540 C C . ALA A 1 189 ? -16.770 9.082 4.224 1.00 98.44 189 ALA A C 1
ATOM 1542 O O . ALA A 1 189 ? -17.676 8.259 4.343 1.00 98.44 189 ALA A O 1
ATOM 1543 N N . GLU A 1 190 ? -15.904 9.040 3.202 1.00 98.44 190 GLU A N 1
ATOM 1544 C CA . GLU A 1 190 ? -15.941 8.024 2.134 1.00 98.44 190 GLU A CA 1
ATOM 1545 C C . GLU A 1 190 ? -15.811 6.594 2.686 1.00 98.44 190 GLU A C 1
ATOM 1547 O O . GLU A 1 190 ? -16.463 5.659 2.213 1.00 98.44 190 GLU A O 1
ATOM 1552 N N . PHE A 1 191 ? -15.014 6.427 3.743 1.00 98.25 191 PHE A N 1
ATOM 1553 C CA . PHE A 1 191 ? -14.823 5.147 4.422 1.00 98.25 191 PHE A CA 1
ATOM 1554 C C . PHE A 1 191 ? -15.820 4.898 5.568 1.00 98.25 191 PHE A C 1
ATOM 1556 O O . PHE A 1 191 ? -15.673 3.932 6.319 1.00 98.25 191 PHE A O 1
ATOM 1563 N N . VAL A 1 192 ? -16.891 5.694 5.657 1.00 97.31 192 VAL A N 1
ATOM 1564 C CA . VAL A 1 192 ? -17.974 5.538 6.645 1.00 97.31 192 VAL A CA 1
ATOM 1565 C C . VAL A 1 192 ? -17.449 5.651 8.083 1.00 97.31 192 VAL A C 1
ATOM 1567 O O . VAL A 1 192 ? -17.776 4.850 8.957 1.00 97.31 192 VAL A O 1
ATOM 1570 N N . LEU A 1 193 ? -16.588 6.638 8.318 1.00 97.31 193 LEU A N 1
ATOM 1571 C CA . LEU A 1 193 ? -16.091 7.027 9.634 1.00 97.31 193 LEU A CA 1
ATOM 1572 C C . LEU A 1 193 ? -16.503 8.466 9.937 1.00 97.31 193 LEU A C 1
ATOM 1574 O O . LEU A 1 193 ? -16.756 9.255 9.028 1.00 97.31 193 LEU A O 1
ATOM 1578 N N . ASP A 1 194 ? -16.552 8.808 11.222 1.00 96.19 194 ASP A N 1
ATOM 1579 C CA . ASP A 1 194 ? -16.846 10.169 11.665 1.00 96.19 194 ASP A CA 1
ATOM 1580 C C . ASP A 1 194 ? -15.643 11.093 11.375 1.00 96.19 194 ASP A C 1
ATOM 1582 O O . ASP A 1 194 ? -14.570 10.909 11.965 1.00 96.19 194 ASP A O 1
ATOM 1586 N N . PRO A 1 195 ? -15.789 12.098 10.490 1.00 96.75 195 PRO A N 1
ATOM 1587 C CA . PRO A 1 195 ? -14.696 12.986 10.110 1.00 96.75 195 PRO A CA 1
ATOM 1588 C C . PRO A 1 195 ? -14.198 13.892 11.237 1.00 96.75 195 PRO A C 1
ATOM 1590 O O . PRO A 1 195 ? -13.072 14.394 11.166 1.00 96.75 195 PRO A O 1
ATOM 1593 N N . GLU A 1 196 ? -15.006 14.139 12.267 1.00 94.44 196 GLU A N 1
ATOM 1594 C CA . GLU A 1 196 ? -14.647 15.065 13.339 1.00 94.44 196 GLU A CA 1
ATOM 1595 C C . GLU A 1 196 ? -13.736 14.407 14.374 1.00 94.44 196 GLU A C 1
ATOM 1597 O O . GLU A 1 196 ? -12.789 15.055 14.826 1.00 94.44 196 GLU A O 1
ATOM 1602 N N . VAL A 1 197 ? -13.926 13.114 14.643 1.00 90.94 197 VAL A N 1
ATOM 1603 C CA . VAL A 1 197 ? -13.144 12.358 15.642 1.00 90.94 197 VAL A CA 1
ATOM 1604 C C . VAL A 1 197 ? -12.150 11.363 15.043 1.00 90.94 197 VAL A C 1
ATOM 1606 O O . VAL A 1 197 ? -11.229 10.946 15.729 1.00 90.94 197 VAL A O 1
ATOM 1609 N N . GLY A 1 198 ? -12.331 10.941 13.791 1.00 93.88 198 GLY A N 1
ATOM 1610 C CA . GLY A 1 198 ? -11.466 9.938 13.177 1.00 93.88 198 GLY A CA 1
ATOM 1611 C C . GLY A 1 198 ? -10.103 10.481 12.743 1.00 93.88 198 GLY A C 1
ATOM 1612 O O . GLY A 1 198 ? -9.944 11.670 12.435 1.00 93.88 198 GLY A O 1
ATOM 1613 N N . HIS A 1 199 ? -9.134 9.569 12.643 1.00 96.69 199 HIS A N 1
ATOM 1614 C CA . HIS A 1 199 ? -7.812 9.816 12.068 1.00 96.69 199 HIS A CA 1
ATOM 1615 C C . HIS A 1 199 ? -7.528 8.860 10.910 1.00 96.69 199 HIS A C 1
ATOM 1617 O O . HIS A 1 199 ? -7.938 7.698 10.923 1.00 96.69 199 HIS A O 1
ATOM 1623 N N . VAL A 1 200 ? -6.769 9.333 9.923 1.00 97.56 200 VAL A N 1
ATOM 1624 C CA . VAL A 1 200 ? -6.168 8.494 8.885 1.00 97.56 200 VAL A CA 1
ATOM 1625 C C . VAL A 1 200 ? -4.738 8.158 9.293 1.00 97.56 200 VAL A C 1
ATOM 1627 O O . VAL A 1 200 ? -3.905 9.041 9.493 1.00 97.56 200 VAL A O 1
ATOM 1630 N N . ILE A 1 201 ? -4.451 6.868 9.392 1.00 96.19 201 ILE A N 1
ATOM 1631 C CA . ILE A 1 201 ? -3.140 6.302 9.683 1.00 96.19 201 ILE A CA 1
ATOM 1632 C C . ILE A 1 201 ? -2.619 5.689 8.384 1.00 96.19 201 ILE A C 1
ATOM 1634 O O . ILE A 1 201 ? -3.186 4.726 7.870 1.00 96.19 201 ILE A O 1
ATOM 1638 N N . ASN A 1 202 ? -1.554 6.254 7.824 1.00 93.75 202 ASN A N 1
ATOM 1639 C CA . ASN A 1 202 ? -1.060 5.884 6.501 1.00 93.75 202 ASN A CA 1
ATOM 1640 C C . ASN A 1 202 ? 0.376 5.357 6.542 1.00 93.75 202 ASN A C 1
ATOM 1642 O O . ASN A 1 202 ? 1.245 5.954 7.177 1.00 93.75 202 ASN A O 1
ATOM 1646 N N . GLY A 1 203 ? 0.620 4.253 5.840 1.00 87.56 203 GLY A N 1
ATOM 1647 C CA . GLY A 1 203 ? 1.939 3.658 5.663 1.00 87.56 203 GLY A CA 1
ATOM 1648 C C . GLY A 1 203 ? 2.669 4.110 4.392 1.00 87.56 203 GLY A C 1
ATOM 1649 O O . GLY A 1 203 ? 2.542 5.247 3.932 1.00 87.56 203 GLY A O 1
ATOM 1650 N N . HIS A 1 204 ? 3.440 3.169 3.832 1.00 82.12 204 HIS A N 1
ATOM 1651 C CA . HIS A 1 204 ? 4.079 3.178 2.506 1.00 82.12 204 HIS A CA 1
ATOM 1652 C C . HIS A 1 204 ? 5.206 4.194 2.275 1.00 82.12 204 HIS A C 1
ATOM 1654 O O . HIS A 1 204 ? 6.257 3.830 1.747 1.00 82.12 204 HIS A O 1
ATOM 1660 N N . THR A 1 205 ? 5.033 5.460 2.662 1.00 76.25 205 THR A N 1
ATOM 1661 C CA . THR A 1 205 ? 6.056 6.495 2.459 1.00 76.25 205 THR A CA 1
ATOM 1662 C C . THR A 1 205 ? 7.011 6.578 3.646 1.00 76.25 205 THR A C 1
ATOM 1664 O O . THR A 1 205 ? 6.550 6.926 4.735 1.00 76.25 205 THR A O 1
ATOM 1667 N N . PRO A 1 206 ? 8.329 6.374 3.450 1.00 73.56 206 PRO A N 1
ATOM 1668 C CA . PRO A 1 206 ? 9.284 6.512 4.535 1.00 73.56 206 PRO A CA 1
ATOM 1669 C C . PRO A 1 206 ? 9.285 7.925 5.107 1.00 73.56 206 PRO A C 1
ATOM 1671 O O . PRO A 1 206 ? 9.382 8.911 4.366 1.00 73.56 206 PRO A O 1
ATOM 1674 N N . VAL A 1 207 ? 9.220 8.025 6.431 1.00 74.81 207 VAL A N 1
ATOM 1675 C CA . VAL A 1 207 ? 9.288 9.306 7.138 1.00 74.81 207 VAL A CA 1
ATOM 1676 C C . VAL A 1 207 ? 10.748 9.575 7.481 1.00 74.81 207 VAL A C 1
ATOM 1678 O O . VAL A 1 207 ? 11.395 8.814 8.202 1.00 74.81 207 VAL A O 1
ATOM 1681 N N . LYS A 1 208 ? 11.295 10.660 6.930 1.00 74.12 208 LYS A N 1
ATOM 1682 C CA . LYS A 1 208 ? 12.691 11.041 7.157 1.00 74.12 208 LYS A CA 1
ATOM 1683 C C . LYS A 1 208 ? 12.823 11.802 8.471 1.00 74.12 208 LYS A C 1
ATOM 1685 O O . LYS A 1 208 ? 11.940 12.562 8.867 1.00 74.12 208 LYS A O 1
ATOM 1690 N N . LYS A 1 209 ? 13.976 11.675 9.124 1.00 67.94 209 LYS A N 1
ATOM 1691 C CA . LYS A 1 209 ? 14.326 12.497 10.284 1.00 67.94 209 LYS A CA 1
ATOM 1692 C C . LYS A 1 209 ? 14.145 13.986 9.952 1.00 67.94 209 LYS A C 1
ATOM 1694 O O . LYS A 1 209 ? 14.736 14.487 8.999 1.00 67.94 209 LYS A O 1
ATOM 1699 N N . GLY A 1 210 ? 13.329 14.677 10.748 1.00 69.44 210 GLY A N 1
ATOM 1700 C CA . GLY A 1 210 ? 13.017 16.101 10.576 1.00 69.44 210 GLY A CA 1
ATOM 1701 C C . GLY A 1 210 ? 11.730 16.403 9.799 1.00 69.44 210 GLY A C 1
ATOM 1702 O O . GLY A 1 210 ? 11.316 17.558 9.785 1.00 69.44 210 GLY A O 1
ATOM 1703 N N . THR A 1 211 ? 11.067 15.408 9.198 1.00 78.38 211 THR A N 1
ATOM 1704 C CA . THR A 1 211 ? 9.699 15.580 8.677 1.00 78.38 211 THR A CA 1
ATOM 1705 C C . THR A 1 211 ? 8.671 15.261 9.754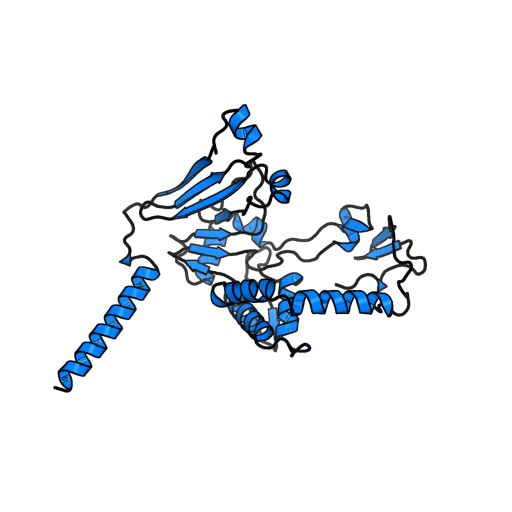 1.00 78.38 211 THR A C 1
ATOM 1707 O O . THR A 1 211 ? 8.875 14.319 10.518 1.00 78.38 211 THR A O 1
ATOM 1710 N N . ASP A 1 212 ? 7.578 16.027 9.815 1.00 85.25 212 ASP A N 1
ATOM 1711 C CA . ASP A 1 212 ? 6.503 15.766 10.773 1.00 85.25 212 ASP A CA 1
ATOM 1712 C C . ASP A 1 212 ? 5.638 14.578 10.296 1.00 85.25 212 ASP A C 1
ATOM 1714 O O . ASP A 1 212 ? 5.039 14.669 9.218 1.00 85.25 212 ASP A O 1
ATOM 1718 N N . PRO A 1 213 ? 5.575 13.460 11.048 1.00 88.31 213 PRO A N 1
ATOM 1719 C CA . PRO A 1 213 ? 4.664 12.354 10.749 1.00 88.31 213 PRO A CA 1
ATOM 1720 C C . PRO A 1 213 ? 3.192 12.707 11.002 1.00 88.31 213 PRO A C 1
ATOM 1722 O O . PRO A 1 213 ? 2.316 11.997 10.521 1.00 88.31 213 PRO A O 1
ATOM 1725 N N . ILE A 1 214 ? 2.905 13.775 11.748 1.00 91.81 214 ILE A N 1
ATOM 1726 C CA . ILE A 1 214 ? 1.552 14.228 12.063 1.00 91.81 214 ILE A CA 1
ATOM 1727 C C . ILE A 1 214 ? 1.258 15.475 11.226 1.00 91.81 214 ILE A C 1
ATOM 1729 O O . ILE A 1 214 ? 1.989 16.463 11.269 1.00 91.81 214 ILE A O 1
ATOM 1733 N N . MET A 1 215 ? 0.184 15.437 10.446 1.00 93.50 215 MET A N 1
ATOM 1734 C CA . MET A 1 215 ? -0.214 16.527 9.555 1.00 93.50 215 MET A CA 1
ATOM 1735 C C . MET A 1 215 ? -1.734 16.694 9.534 1.00 93.50 215 MET A C 1
ATOM 1737 O O . MET A 1 215 ? -2.450 16.014 10.271 1.00 93.50 215 MET A O 1
ATOM 1741 N N . ALA A 1 216 ? -2.223 17.638 8.722 1.00 94.88 216 ALA A N 1
ATOM 1742 C CA . ALA A 1 216 ? -3.651 17.911 8.577 1.00 94.88 216 ALA A CA 1
ATOM 1743 C C . ALA A 1 216 ? -4.349 18.149 9.928 1.00 94.88 216 ALA A C 1
ATOM 1745 O O . ALA A 1 216 ? -5.389 17.566 10.220 1.00 94.88 216 ALA A O 1
ATOM 1746 N N . ASN A 1 217 ? -3.743 18.992 10.774 1.00 93.62 217 ASN A N 1
ATOM 1747 C CA . ASN A 1 217 ? -4.245 19.307 12.114 1.00 93.62 217 ASN A CA 1
ATOM 1748 C C . ASN A 1 217 ? -4.520 18.043 12.960 1.00 93.62 217 ASN A C 1
ATOM 1750 O O . ASN A 1 217 ? -5.613 17.851 13.483 1.00 93.62 217 ASN A O 1
ATOM 1754 N N . ASN A 1 218 ? -3.519 17.161 13.037 1.00 92.56 218 ASN A N 1
ATOM 1755 C CA . ASN A 1 218 ? -3.539 15.864 13.725 1.00 92.56 218 ASN A CA 1
ATOM 1756 C C . ASN A 1 218 ? -4.458 14.786 13.124 1.00 92.56 218 ASN A C 1
ATOM 1758 O O . ASN A 1 218 ? -4.453 13.666 13.629 1.00 92.56 218 ASN A O 1
ATOM 1762 N N . LYS A 1 219 ? -5.191 15.048 12.035 1.00 95.38 219 LYS A N 1
ATOM 1763 C CA . LYS A 1 219 ? -6.073 14.044 11.407 1.00 95.38 219 LYS A CA 1
ATOM 1764 C C . LYS A 1 219 ? -5.342 13.031 10.531 1.00 95.38 219 LYS A C 1
ATOM 1766 O O . LYS A 1 219 ? -5.900 11.982 10.236 1.00 95.38 219 LYS A O 1
ATOM 1771 N N . MET A 1 220 ? -4.110 13.323 10.123 1.00 96.00 220 MET A N 1
ATOM 1772 C CA . MET A 1 220 ? -3.301 12.445 9.284 1.00 96.00 220 MET A CA 1
ATOM 1773 C C . MET A 1 220 ? -2.008 12.070 10.002 1.00 96.00 220 MET A C 1
ATOM 1775 O O . MET A 1 220 ? -1.221 12.942 10.375 1.00 96.00 220 MET A O 1
ATOM 1779 N N . ILE A 1 221 ? -1.778 10.770 10.160 1.00 94.94 221 ILE A N 1
ATOM 1780 C CA . ILE A 1 221 ? -0.633 10.207 1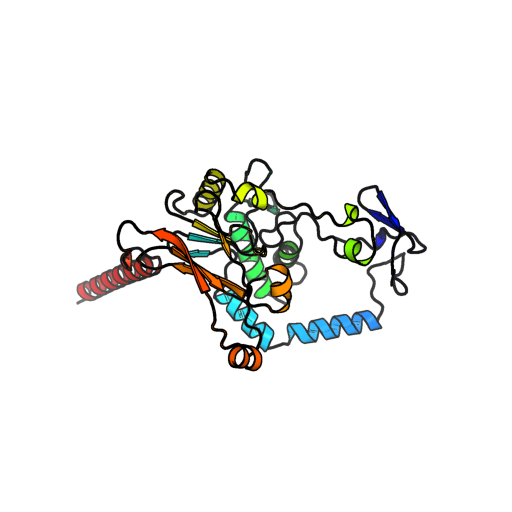0.872 1.00 94.94 221 ILE A CA 1
ATOM 1781 C C . ILE A 1 221 ? 0.080 9.253 9.921 1.00 94.94 221 ILE A C 1
ATOM 1783 O O . ILE A 1 221 ? -0.445 8.204 9.558 1.00 94.94 221 ILE A O 1
ATOM 1787 N N . VAL A 1 222 ? 1.292 9.605 9.511 1.00 91.75 222 VAL A N 1
ATOM 1788 C CA . VAL A 1 222 ? 2.131 8.741 8.682 1.00 91.75 222 VAL A CA 1
ATOM 1789 C C . VAL A 1 222 ? 3.032 7.916 9.588 1.00 91.75 222 VAL A C 1
ATOM 1791 O O . VAL A 1 222 ? 3.812 8.465 10.369 1.00 91.75 222 VAL A O 1
ATOM 1794 N N . ILE A 1 223 ? 2.938 6.596 9.466 1.00 86.88 223 ILE A N 1
ATOM 1795 C CA . ILE A 1 223 ? 3.774 5.646 10.197 1.00 86.88 223 ILE A CA 1
ATOM 1796 C C . ILE A 1 223 ? 4.646 4.864 9.219 1.00 86.88 223 ILE A C 1
ATOM 1798 O O . ILE A 1 223 ? 4.204 4.460 8.149 1.00 86.88 223 ILE A O 1
ATOM 1802 N N . ASP A 1 224 ? 5.902 4.644 9.595 1.00 77.00 224 ASP A N 1
ATOM 1803 C CA . ASP A 1 224 ? 6.844 3.847 8.814 1.00 77.00 224 ASP A CA 1
ATOM 1804 C C . ASP A 1 224 ? 7.436 2.734 9.683 1.00 77.00 224 ASP A C 1
ATOM 1806 O O . ASP A 1 224 ? 7.872 2.963 10.821 1.00 77.00 224 ASP A O 1
ATOM 1810 N N . GLY A 1 225 ? 7.466 1.529 9.115 1.00 65.38 225 GLY A N 1
ATOM 1811 C CA . GLY A 1 225 ? 8.092 0.346 9.683 1.00 65.38 225 GLY A CA 1
ATOM 1812 C C . GLY A 1 225 ? 9.610 0.417 9.541 1.00 65.38 225 GLY A C 1
ATOM 1813 O O . GLY A 1 225 ? 10.215 -0.358 8.805 1.00 65.38 225 GLY A O 1
ATOM 1814 N N . GLY A 1 226 ? 10.255 1.321 10.280 1.00 61.91 226 GLY A N 1
ATOM 1815 C CA . GLY A 1 226 ? 11.716 1.513 10.276 1.00 61.91 226 GLY A CA 1
ATOM 1816 C C . GLY A 1 226 ? 12.545 0.348 10.849 1.00 61.91 226 GLY A C 1
ATOM 1817 O O . GLY A 1 226 ? 13.752 0.486 11.063 1.00 61.91 226 GLY A O 1
ATOM 1818 N N . PHE A 1 227 ? 11.928 -0.816 11.074 1.00 65.00 227 PHE A N 1
ATOM 1819 C CA . PHE A 1 227 ? 12.592 -2.040 11.526 1.00 65.00 227 PHE A CA 1
ATOM 1820 C C . PHE A 1 227 ? 13.497 -2.665 10.453 1.00 65.00 227 PHE A C 1
ATOM 1822 O O . PHE A 1 227 ? 14.384 -3.458 10.772 1.00 65.00 227 PHE A O 1
ATOM 1829 N N . SER A 1 228 ? 13.318 -2.298 9.182 1.00 69.19 228 SER A N 1
ATOM 1830 C CA . SER A 1 228 ? 14.148 -2.803 8.089 1.00 69.19 228 SER A CA 1
ATOM 1831 C C . SER A 1 228 ? 15.516 -2.106 8.054 1.00 69.19 228 SER A C 1
ATOM 1833 O O . SER A 1 228 ? 15.616 -0.911 7.767 1.00 69.19 228 SER A O 1
ATOM 1835 N N . LYS A 1 229 ? 16.597 -2.861 8.316 1.00 71.00 229 LYS A N 1
ATOM 1836 C CA . LYS A 1 229 ? 17.987 -2.349 8.345 1.00 71.00 229 LYS A CA 1
ATOM 1837 C C . LYS A 1 229 ? 18.380 -1.532 7.100 1.00 71.00 229 LYS A C 1
ATOM 1839 O O . LYS A 1 229 ? 18.995 -0.482 7.277 1.00 71.00 229 LYS A O 1
ATOM 1844 N N . PRO A 1 230 ? 18.039 -1.944 5.860 1.00 71.25 230 PRO A N 1
ATOM 1845 C CA . PRO A 1 230 ? 18.330 -1.144 4.669 1.00 71.25 230 PRO A CA 1
ATOM 1846 C C . PRO A 1 230 ? 17.720 0.265 4.696 1.00 71.25 230 PRO A C 1
ATOM 1848 O O . PRO A 1 230 ? 18.356 1.210 4.229 1.00 71.25 230 PRO A O 1
ATOM 1851 N N . TYR A 1 231 ? 16.528 0.427 5.280 1.00 67.56 231 TYR A N 1
ATOM 1852 C CA . TYR A 1 231 ? 15.786 1.692 5.273 1.00 67.56 231 TYR A CA 1
ATOM 1853 C C . TYR A 1 231 ? 16.238 2.680 6.351 1.00 67.56 231 TYR A C 1
ATOM 1855 O O . TYR A 1 231 ? 16.028 3.882 6.195 1.00 67.56 231 TYR A O 1
ATOM 1863 N N . GLN A 1 232 ? 16.939 2.220 7.391 1.00 70.81 232 GLN A N 1
ATOM 1864 C CA . GLN A 1 232 ? 17.437 3.083 8.470 1.00 70.81 232 GLN A CA 1
ATOM 1865 C C . GLN A 1 232 ? 18.376 4.189 7.968 1.00 70.81 232 GLN A C 1
ATOM 1867 O O . GLN A 1 232 ? 18.392 5.283 8.529 1.00 70.81 232 GLN A O 1
ATOM 1872 N N . LYS A 1 233 ? 19.124 3.950 6.878 1.00 73.31 233 LYS A N 1
ATOM 1873 C CA . LYS A 1 233 ? 19.956 4.989 6.242 1.00 73.31 233 LYS A CA 1
ATOM 1874 C C . LYS A 1 233 ? 19.119 6.129 5.658 1.00 73.31 233 LYS A C 1
ATOM 1876 O O . LYS A 1 233 ? 19.563 7.272 5.649 1.00 73.31 233 LYS A O 1
ATOM 1881 N N . THR A 1 234 ? 17.926 5.816 5.156 1.00 69.25 234 THR A N 1
ATOM 1882 C CA . THR A 1 234 ? 17.020 6.778 4.521 1.00 69.25 234 THR A CA 1
ATOM 1883 C C . THR A 1 234 ? 16.159 7.505 5.548 1.00 69.25 234 THR A C 1
ATOM 1885 O O . THR A 1 234 ? 15.958 8.713 5.421 1.00 69.25 234 THR A O 1
ATOM 1888 N N . THR A 1 235 ? 15.653 6.793 6.556 1.00 69.62 235 THR A N 1
ATOM 1889 C CA . THR A 1 235 ? 14.764 7.349 7.588 1.00 69.62 235 THR A CA 1
ATOM 1890 C C . THR A 1 235 ? 15.544 8.060 8.693 1.00 69.62 235 THR A C 1
ATOM 1892 O O . THR A 1 235 ? 15.081 9.063 9.230 1.00 69.62 235 THR A O 1
ATOM 1895 N N . GLY A 1 236 ? 16.747 7.581 9.026 1.00 72.88 236 GLY A N 1
ATOM 1896 C CA . GLY A 1 236 ? 17.554 8.078 10.142 1.00 72.88 236 GLY A CA 1
ATOM 1897 C C . GLY A 1 236 ? 17.001 7.715 11.527 1.00 72.88 236 GLY A C 1
ATOM 1898 O O . GLY A 1 236 ? 17.473 8.266 12.521 1.00 72.88 236 GLY A O 1
ATOM 1899 N N . ILE A 1 237 ? 16.001 6.828 11.589 1.00 74.69 237 ILE A N 1
ATOM 1900 C CA . ILE A 1 237 ? 15.327 6.344 12.803 1.00 74.69 237 ILE A CA 1
ATOM 1901 C C . ILE A 1 237 ? 14.989 4.848 12.670 1.00 74.69 237 ILE A C 1
ATOM 1903 O O . ILE A 1 237 ? 14.971 4.303 11.568 1.00 74.69 237 ILE A O 1
ATOM 1907 N N . GLY A 1 238 ? 14.697 4.186 13.790 1.00 74.75 238 GLY A N 1
ATOM 1908 C CA . GLY A 1 238 ? 14.256 2.786 13.858 1.00 74.75 238 GLY A CA 1
ATOM 1909 C C . GLY A 1 238 ? 12.762 2.579 13.576 1.00 74.75 238 GLY A C 1
ATOM 1910 O O . GLY A 1 238 ? 12.274 1.463 13.712 1.00 74.75 238 GLY A O 1
ATOM 1911 N N . GLY A 1 239 ? 12.041 3.637 13.191 1.00 81.00 239 GLY A N 1
ATOM 1912 C CA . GLY A 1 239 ? 10.611 3.608 12.875 1.00 81.00 239 GLY A CA 1
ATOM 1913 C C . GLY A 1 239 ? 9.731 4.238 13.948 1.00 81.00 239 GLY A C 1
ATOM 1914 O O . GLY A 1 239 ? 10.220 4.800 14.935 1.00 81.00 239 GLY A O 1
ATOM 1915 N N . TYR A 1 240 ? 8.421 4.137 13.731 1.00 85.12 240 TYR A N 1
ATOM 1916 C CA . TYR A 1 240 ? 7.399 4.657 14.632 1.00 85.12 240 TYR A CA 1
ATOM 1917 C C . TYR A 1 240 ? 6.493 3.546 15.157 1.00 85.12 240 TYR A C 1
ATOM 1919 O O . TYR A 1 240 ? 6.133 2.634 14.417 1.00 85.12 240 TYR A O 1
ATOM 1927 N N . THR A 1 241 ? 6.062 3.689 16.407 1.00 87.69 241 THR A N 1
ATOM 1928 C CA . THR A 1 241 ? 4.942 2.930 16.971 1.00 87.69 241 THR A CA 1
ATOM 1929 C C . THR A 1 241 ? 3.850 3.905 17.376 1.00 87.69 241 THR A C 1
ATOM 1931 O O . THR A 1 241 ? 4.099 4.835 18.145 1.00 87.69 241 THR A O 1
ATOM 1934 N N . LEU A 1 242 ? 2.638 3.694 16.872 1.00 90.44 242 LEU A N 1
ATOM 1935 C CA . LEU A 1 242 ? 1.456 4.424 17.310 1.00 90.44 242 LEU A CA 1
ATOM 1936 C C . LEU A 1 242 ? 0.772 3.633 18.424 1.00 90.44 242 LEU A C 1
ATOM 1938 O O . LEU A 1 242 ? 0.451 2.460 18.254 1.00 90.44 242 LEU A O 1
ATOM 1942 N N . LEU A 1 243 ? 0.583 4.272 19.570 1.00 91.06 243 LEU A N 1
ATOM 1943 C CA . LEU A 1 243 ? -0.127 3.725 20.716 1.00 91.06 243 LEU A CA 1
ATOM 1944 C C . LEU A 1 243 ? -1.490 4.404 20.791 1.00 91.06 243 LEU A C 1
ATOM 1946 O O . LEU A 1 243 ? -1.544 5.620 20.947 1.00 91.06 243 LEU A O 1
ATOM 1950 N N . ASP A 1 244 ? -2.563 3.627 20.713 1.00 90.75 244 ASP A N 1
ATOM 1951 C CA . ASP A 1 244 ? -3.939 4.082 20.923 1.00 90.75 244 ASP A CA 1
ATOM 1952 C C . ASP A 1 244 ? -4.509 3.345 22.141 1.00 90.75 244 ASP A C 1
ATOM 1954 O O . ASP A 1 244 ? -4.485 2.113 22.205 1.00 90.75 244 ASP A O 1
ATOM 1958 N N . ASN A 1 245 ? -4.928 4.091 23.163 1.00 90.06 245 ASN A N 1
ATOM 1959 C CA . ASN A 1 245 ? -5.490 3.529 24.388 1.00 90.06 245 ASN A CA 1
ATOM 1960 C C . ASN A 1 245 ? -6.589 4.430 24.965 1.00 90.06 245 ASN A C 1
ATOM 1962 O O . ASN A 1 245 ? -6.898 5.492 24.440 1.00 90.06 245 ASN A O 1
ATOM 1966 N N . SER A 1 246 ? -7.161 4.034 26.107 1.00 88.06 246 SER A N 1
ATOM 1967 C CA . SER A 1 246 ? -8.298 4.739 26.712 1.00 88.06 246 SER A CA 1
ATOM 1968 C C . SER A 1 246 ? -8.057 6.212 27.082 1.00 88.06 246 SER A C 1
ATOM 1970 O O . SER A 1 246 ? -9.016 6.894 27.432 1.00 88.06 246 SER A O 1
ATOM 1972 N N . TYR A 1 247 ? -6.804 6.678 27.086 1.00 88.25 247 TYR A N 1
ATOM 1973 C CA . TYR A 1 247 ? -6.415 8.064 27.367 1.00 88.25 247 TYR A CA 1
ATOM 1974 C C . TYR A 1 247 ? -6.124 8.887 26.099 1.00 88.25 247 TYR A C 1
ATOM 1976 O O . TYR A 1 247 ? -5.954 10.103 26.201 1.00 88.25 247 TYR A O 1
ATOM 1984 N N . GLY A 1 248 ? -6.059 8.252 24.928 1.00 88.62 248 GLY A N 1
ATOM 1985 C CA . GLY A 1 248 ? -5.767 8.887 23.645 1.00 88.62 248 GLY A CA 1
ATOM 1986 C C . GLY A 1 248 ? -4.579 8.263 22.916 1.00 88.62 248 GLY A C 1
ATOM 1987 O O . GLY A 1 248 ? -4.116 7.166 23.249 1.00 88.62 248 GLY A O 1
ATOM 1988 N N . MET A 1 249 ? -4.079 8.995 21.921 1.00 91.69 249 MET A N 1
ATOM 1989 C CA . MET A 1 249 ? -3.086 8.516 20.964 1.00 91.69 249 MET A CA 1
ATOM 1990 C C . MET A 1 249 ? -1.702 9.130 21.192 1.00 91.69 249 MET A C 1
ATOM 1992 O O . MET A 1 249 ? -1.538 10.343 21.355 1.00 91.69 249 MET A O 1
ATOM 1996 N N . GLN A 1 250 ? -0.672 8.286 21.152 1.00 90.81 250 GLN A N 1
ATOM 1997 C CA . GLN A 1 250 ? 0.730 8.676 21.288 1.00 90.81 250 GLN A CA 1
ATOM 1998 C C . GLN A 1 250 ? 1.575 8.070 20.174 1.00 90.81 250 GLN A C 1
ATOM 2000 O O . GLN A 1 250 ? 1.535 6.869 19.929 1.00 90.81 250 GLN A O 1
ATOM 2005 N N . LEU A 1 251 ? 2.408 8.893 19.549 1.00 89.19 251 LEU A N 1
ATOM 2006 C CA . LEU A 1 251 ? 3.399 8.447 18.585 1.00 89.19 251 LEU A CA 1
ATOM 2007 C C . LEU A 1 251 ? 4.761 8.315 19.270 1.00 89.19 251 LEU A C 1
ATOM 2009 O O . LEU A 1 251 ? 5.291 9.278 19.831 1.00 89.19 251 LEU A O 1
ATOM 2013 N N . VAL A 1 252 ? 5.333 7.118 19.215 1.00 87.44 252 VAL A N 1
ATOM 2014 C CA . VAL A 1 252 ? 6.648 6.798 19.768 1.00 87.44 252 VAL A CA 1
ATOM 2015 C C . VAL A 1 252 ? 7.646 6.671 18.625 1.00 87.44 252 VAL A C 1
ATOM 2017 O O . VAL A 1 252 ? 7.440 5.884 17.707 1.00 87.44 252 VAL A O 1
ATOM 2020 N N . THR A 1 253 ? 8.728 7.446 18.676 1.00 84.62 253 THR A N 1
ATOM 2021 C CA . THR A 1 253 ? 9.832 7.357 17.708 1.00 84.62 253 THR A CA 1
ATOM 2022 C C . THR A 1 253 ? 10.942 6.501 18.294 1.00 84.62 253 THR A C 1
ATOM 2024 O O . THR A 1 253 ? 11.410 6.794 19.395 1.00 84.62 253 THR A O 1
ATOM 2027 N N . HIS A 1 254 ? 11.400 5.493 17.557 1.00 83.06 254 HIS A N 1
ATOM 2028 C CA . HIS A 1 254 ? 12.487 4.617 17.990 1.00 83.06 254 HIS A CA 1
ATOM 2029 C C . HIS A 1 254 ? 13.811 5.021 17.344 1.00 83.06 254 HIS A C 1
ATOM 2031 O O . HIS A 1 254 ? 13.859 5.348 16.157 1.00 83.06 254 HIS A O 1
ATOM 2037 N N . GLN A 1 255 ? 14.907 4.982 18.100 1.00 78.62 255 GLN A N 1
ATOM 2038 C CA . GLN A 1 255 ? 16.245 5.059 17.512 1.00 78.62 255 GLN A CA 1
ATOM 2039 C C . GLN A 1 255 ? 16.660 3.699 16.923 1.00 78.62 255 GLN A C 1
ATOM 2041 O O . GLN A 1 255 ? 16.217 2.661 17.422 1.00 78.62 255 GLN A O 1
ATOM 2046 N N . PRO A 1 256 ? 17.495 3.671 15.867 1.00 76.50 256 PRO A N 1
ATOM 2047 C CA . PRO A 1 256 ? 18.017 2.423 15.329 1.00 76.50 256 PRO A CA 1
ATOM 2048 C C . PRO A 1 256 ? 18.825 1.671 16.388 1.00 76.50 256 PRO A C 1
ATOM 2050 O O . PRO A 1 256 ? 19.670 2.257 17.064 1.00 76.50 256 PRO A O 1
ATOM 2053 N N . PHE A 1 257 ? 18.606 0.363 16.499 1.00 76.62 257 PHE A N 1
ATOM 2054 C CA . PHE A 1 257 ? 19.481 -0.497 17.287 1.00 76.62 257 PHE A CA 1
ATOM 2055 C C . PHE A 1 257 ? 20.716 -0.869 16.458 1.00 76.62 257 PHE A C 1
ATOM 2057 O O . PHE A 1 257 ? 20.580 -1.404 15.357 1.00 76.62 257 PHE A O 1
ATOM 2064 N N . THR A 1 258 ? 21.912 -0.598 16.981 1.00 76.50 258 THR A N 1
ATOM 2065 C CA . THR A 1 258 ? 23.183 -0.898 16.307 1.00 76.50 258 THR A CA 1
ATOM 2066 C C . THR A 1 258 ? 23.582 -2.359 16.531 1.00 76.50 258 THR A C 1
ATOM 2068 O O . THR A 1 258 ? 23.298 -3.223 15.701 1.00 76.50 258 THR A O 1
ATOM 2071 N N . THR A 1 259 ? 24.223 -2.671 17.658 1.00 81.50 259 THR A N 1
ATOM 2072 C CA . THR A 1 259 ? 24.574 -4.036 18.068 1.00 81.50 259 THR A CA 1
ATOM 2073 C C . THR A 1 259 ? 24.598 -4.151 19.589 1.00 81.50 259 THR A C 1
ATOM 2075 O O . THR A 1 259 ? 24.790 -3.165 20.295 1.00 81.50 259 THR A O 1
ATOM 2078 N N . LYS A 1 260 ? 24.488 -5.380 20.110 1.00 83.81 260 LYS A N 1
ATOM 2079 C CA . LYS A 1 260 ? 24.635 -5.641 21.550 1.00 83.81 260 LYS A CA 1
ATOM 2080 C C . LYS A 1 260 ? 26.001 -5.191 22.087 1.00 83.81 260 LYS A C 1
ATOM 2082 O O . LYS A 1 260 ? 26.061 -4.643 23.178 1.00 83.81 260 LYS A O 1
ATOM 2087 N N . ALA A 1 261 ? 27.081 -5.430 21.339 1.00 87.31 261 ALA A N 1
ATOM 2088 C CA . ALA A 1 261 ? 28.432 -5.055 21.759 1.00 87.31 261 ALA A CA 1
ATOM 2089 C C . ALA A 1 261 ? 28.590 -3.530 21.858 1.00 87.31 261 ALA A C 1
ATOM 2091 O O . ALA A 1 261 ? 29.095 -3.038 22.860 1.00 87.31 261 ALA A O 1
ATOM 2092 N N . ASP A 1 262 ? 28.095 -2.802 20.855 1.00 83.69 262 ASP A N 1
ATOM 2093 C CA . ASP A 1 262 ? 28.105 -1.337 20.812 1.00 83.69 262 ASP A CA 1
ATOM 2094 C C . ASP A 1 262 ? 27.243 -0.723 21.928 1.00 83.69 262 ASP A C 1
ATOM 2096 O O . ASP A 1 262 ? 27.684 0.194 22.616 1.00 83.69 262 ASP A O 1
ATOM 2100 N N . ALA A 1 263 ? 26.057 -1.289 22.178 1.00 84.06 263 ALA A N 1
ATOM 2101 C CA . ALA A 1 263 ? 25.172 -0.842 23.251 1.00 84.06 263 ALA A CA 1
ATOM 2102 C C . ALA A 1 263 ? 25.787 -1.028 24.646 1.00 84.06 263 ALA A C 1
ATOM 2104 O O . ALA A 1 263 ? 25.702 -0.140 25.490 1.00 84.06 263 ALA A O 1
ATOM 2105 N N . ILE A 1 264 ? 26.458 -2.162 24.882 1.00 85.56 264 ILE A N 1
ATOM 2106 C CA . ILE A 1 264 ? 27.165 -2.421 26.145 1.00 85.56 264 ILE A CA 1
ATOM 2107 C C . ILE A 1 264 ? 28.384 -1.502 26.283 1.00 85.56 264 ILE A C 1
ATOM 2109 O O . ILE A 1 264 ? 28.594 -0.937 27.353 1.00 85.56 264 ILE A O 1
ATOM 2113 N N . ALA A 1 265 ? 29.177 -1.340 25.219 1.00 88.69 265 ALA A N 1
ATOM 2114 C CA . ALA A 1 265 ? 30.395 -0.530 25.243 1.00 88.69 265 ALA A CA 1
ATOM 2115 C C . ALA A 1 265 ? 30.104 0.957 25.487 1.00 88.69 265 ALA A C 1
ATOM 2117 O O . ALA A 1 265 ? 30.818 1.602 26.252 1.00 88.69 265 ALA A O 1
ATOM 2118 N N . ASN A 1 266 ? 29.045 1.483 24.868 1.00 83.19 266 ASN A N 1
ATOM 2119 C CA . ASN A 1 266 ? 28.663 2.891 24.979 1.00 83.19 266 ASN A CA 1
ATOM 2120 C C . ASN A 1 266 ? 27.603 3.152 26.058 1.00 83.19 266 ASN A C 1
ATOM 2122 O O . ASN A 1 266 ? 27.181 4.296 26.216 1.00 83.19 266 ASN A O 1
ATOM 2126 N N . LEU A 1 267 ? 27.161 2.111 26.780 1.00 80.19 267 LEU A N 1
ATOM 2127 C CA . LEU A 1 267 ? 26.072 2.173 27.763 1.00 80.19 267 LEU A CA 1
ATOM 2128 C C . LEU A 1 267 ? 24.815 2.861 27.197 1.00 80.19 267 LEU A C 1
ATOM 2130 O O . LEU A 1 267 ? 24.133 3.616 27.893 1.00 80.19 267 LEU A O 1
ATOM 2134 N N . THR A 1 268 ? 24.534 2.637 25.912 1.00 71.00 268 THR A N 1
ATOM 2135 C CA . THR A 1 268 ? 23.397 3.247 25.226 1.00 71.00 268 THR A CA 1
ATOM 2136 C C . THR A 1 268 ? 22.145 2.403 25.430 1.00 71.00 268 THR A C 1
ATOM 2138 O O . THR A 1 268 ? 22.139 1.193 25.204 1.00 71.00 268 THR A O 1
ATOM 2141 N N . ASP A 1 269 ? 21.069 3.059 25.858 1.00 66.94 269 ASP A N 1
ATOM 2142 C CA . ASP A 1 269 ? 19.737 2.465 25.982 1.00 66.94 269 ASP A CA 1
ATOM 2143 C C . ASP A 1 269 ? 18.874 2.807 24.751 1.00 66.94 269 ASP A C 1
ATOM 2145 O O . ASP A 1 269 ? 19.197 3.712 23.971 1.00 66.94 269 ASP A O 1
ATOM 2149 N N . ILE A 1 270 ? 17.761 2.096 24.559 1.00 66.44 2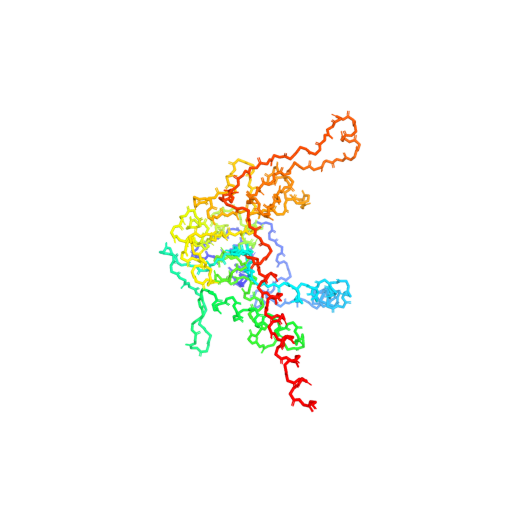70 ILE A N 1
ATOM 2150 C CA . ILE A 1 270 ? 16.800 2.367 23.485 1.00 66.44 270 ILE A CA 1
ATOM 2151 C C . ILE A 1 270 ? 16.041 3.653 23.823 1.00 66.44 270 ILE A C 1
ATOM 2153 O O . ILE A 1 270 ? 14.976 3.652 24.444 1.00 66.44 270 ILE A O 1
ATOM 2157 N N . ILE A 1 271 ? 16.582 4.784 23.376 1.00 63.62 271 ILE A N 1
ATOM 2158 C CA . ILE A 1 271 ? 15.933 6.083 23.539 1.00 63.62 271 ILE A CA 1
ATOM 2159 C C . ILE A 1 271 ? 14.714 6.130 22.617 1.00 63.62 271 ILE A C 1
ATOM 2161 O O . ILE A 1 271 ? 14.838 6.103 21.391 1.00 63.62 271 ILE A O 1
ATOM 2165 N N . SER A 1 272 ? 13.529 6.221 23.216 1.00 68.31 272 SER A N 1
ATOM 2166 C CA . SER A 1 272 ? 12.282 6.455 22.492 1.00 68.31 272 SER A CA 1
ATOM 2167 C C . SER A 1 272 ? 11.687 7.796 22.904 1.00 68.31 272 SER A C 1
ATOM 2169 O O . SER A 1 272 ? 11.493 8.052 24.092 1.00 68.31 272 SER A O 1
ATOM 2171 N N . THR A 1 273 ? 11.380 8.657 21.937 1.00 75.12 273 THR A N 1
ATOM 2172 C CA . THR A 1 273 ? 10.686 9.926 22.197 1.00 75.12 273 THR A CA 1
ATOM 2173 C C . THR A 1 273 ? 9.190 9.742 21.983 1.00 75.12 273 THR A C 1
ATOM 2175 O O . THR A 1 273 ? 8.765 9.155 20.988 1.00 75.12 273 THR A O 1
ATOM 2178 N N . ARG A 1 274 ? 8.379 10.221 22.932 1.00 79.38 274 ARG A N 1
ATOM 2179 C CA . ARG A 1 274 ? 6.914 10.145 22.866 1.00 79.38 274 ARG A CA 1
ATOM 2180 C C . ARG A 1 274 ? 6.342 11.510 22.510 1.00 79.38 274 ARG A C 1
ATOM 2182 O O . ARG A 1 274 ? 6.705 12.505 23.134 1.00 79.38 274 ARG A O 1
ATOM 2189 N N . ARG A 1 275 ? 5.423 11.546 21.549 1.00 81.38 275 ARG A N 1
ATOM 2190 C CA . ARG A 1 275 ? 4.628 12.725 21.199 1.00 81.38 275 ARG A CA 1
ATOM 2191 C C . ARG A 1 275 ? 3.153 12.390 21.353 1.00 81.38 275 ARG A C 1
ATOM 2193 O O . ARG A 1 275 ? 2.690 11.390 20.813 1.00 81.38 275 ARG A O 1
ATOM 2200 N N . VAL A 1 276 ? 2.424 13.224 22.085 1.00 81.00 276 VAL A N 1
ATOM 2201 C CA . VAL A 1 276 ? 0.964 13.122 22.163 1.00 81.00 276 VAL A CA 1
ATOM 2202 C C . VAL A 1 276 ? 0.385 13.574 20.825 1.00 81.00 276 VAL A C 1
ATOM 2204 O O . VAL A 1 276 ? 0.739 14.647 20.337 1.00 81.00 276 VAL A O 1
ATOM 2207 N N . VAL A 1 277 ? -0.450 12.729 20.228 1.00 79.88 277 VAL A N 1
ATOM 2208 C CA . VAL A 1 277 ? -1.187 13.024 18.993 1.00 79.88 277 VAL A CA 1
ATOM 2209 C C . VAL A 1 277 ? -2.560 13.574 19.357 1.00 79.88 277 VAL A C 1
ATOM 2211 O O . VAL A 1 277 ? -2.953 14.636 18.883 1.00 79.88 277 VAL A O 1
ATOM 2214 N N . GLU A 1 278 ? -3.246 12.875 20.258 1.00 82.88 278 GLU A N 1
ATOM 2215 C CA . GLU A 1 278 ? -4.574 13.224 20.741 1.00 82.88 278 GLU A CA 1
ATOM 2216 C C . GLU A 1 278 ? -4.695 12.847 22.220 1.00 82.88 278 GLU A C 1
ATOM 2218 O O . GLU A 1 278 ? -4.110 11.861 22.675 1.00 82.88 278 GLU A O 1
ATOM 2223 N N . THR A 1 279 ? -5.439 13.649 22.980 1.00 78.81 279 THR A N 1
ATOM 2224 C CA . THR A 1 279 ? -5.822 13.332 24.360 1.00 78.81 279 THR A CA 1
ATOM 2225 C C . THR A 1 279 ? -7.332 13.214 24.429 1.00 78.81 279 THR A C 1
ATOM 2227 O O . THR A 1 279 ? -8.046 14.128 24.024 1.00 78.81 279 THR A O 1
ATOM 2230 N N . GLU A 1 280 ? -7.805 12.109 24.987 1.00 76.75 280 GLU A N 1
ATOM 2231 C CA . GLU A 1 280 ? -9.228 11.883 25.191 1.00 76.75 280 GLU A CA 1
ATOM 2232 C C . GLU A 1 280 ? -9.763 12.791 26.304 1.00 76.75 280 GLU A C 1
ATOM 2234 O O . GLU A 1 280 ? -9.236 12.808 27.421 1.00 76.75 280 GLU A O 1
ATOM 2239 N N . ALA A 1 281 ? -10.840 13.531 26.022 1.00 79.00 281 ALA A N 1
ATOM 2240 C CA . ALA A 1 281 ? -11.477 14.411 27.009 1.00 79.00 281 ALA A CA 1
ATOM 2241 C C . ALA A 1 281 ? -12.063 13.621 28.194 1.00 79.00 281 ALA A C 1
ATOM 2243 O O . ALA A 1 281 ? -12.121 14.113 29.323 1.00 79.00 281 ALA A O 1
ATOM 2244 N N . ARG A 1 282 ? -12.483 12.377 27.938 1.00 88.88 282 ARG A N 1
ATOM 2245 C CA . ARG A 1 282 ? -12.874 11.398 28.953 1.00 88.88 282 ARG A CA 1
ATOM 2246 C C . ARG A 1 282 ? -12.333 10.033 28.578 1.00 88.88 282 ARG A C 1
ATOM 2248 O O . ARG A 1 282 ? -12.231 9.708 27.405 1.00 88.88 282 ARG A O 1
ATOM 2255 N N . ARG A 1 283 ? -12.070 9.197 29.579 1.00 89.56 283 ARG A N 1
ATOM 2256 C CA . ARG A 1 283 ? -11.577 7.844 29.333 1.00 89.56 283 ARG A CA 1
ATOM 2257 C C . ARG A 1 283 ? -12.546 7.066 28.432 1.00 89.56 283 ARG A C 1
ATOM 2259 O O . ARG A 1 283 ? -13.722 6.930 28.781 1.00 89.56 283 ARG A O 1
ATOM 2266 N N . ARG A 1 284 ? -12.038 6.538 27.315 1.00 89.12 284 ARG A N 1
ATOM 2267 C CA . ARG A 1 284 ? -12.789 5.645 26.422 1.00 89.12 284 ARG A CA 1
ATOM 2268 C C . ARG A 1 284 ? -13.015 4.299 27.112 1.00 89.12 284 ARG A C 1
ATOM 2270 O O . ARG A 1 284 ? -12.089 3.737 27.707 1.00 89.12 284 ARG A O 1
ATOM 2277 N N . THR A 1 285 ? -14.241 3.797 27.066 1.00 92.25 285 THR A N 1
ATOM 2278 C CA . THR A 1 285 ? -14.603 2.484 27.618 1.00 92.25 285 THR A CA 1
ATOM 2279 C C . THR A 1 285 ? -14.528 1.395 26.549 1.00 92.25 285 THR A C 1
ATOM 2281 O O . THR A 1 285 ? -14.543 1.690 25.358 1.00 92.25 285 THR A O 1
ATOM 2284 N N . VAL A 1 286 ? -14.463 0.124 26.964 1.00 92.69 286 VAL A N 1
ATOM 2285 C CA . VAL A 1 286 ? -14.466 -1.016 26.026 1.00 92.69 286 VAL A CA 1
ATOM 2286 C C . VAL A 1 286 ? -15.739 -1.032 25.183 1.00 92.69 286 VAL A C 1
ATOM 2288 O O . VAL A 1 286 ? -15.661 -1.293 24.001 1.00 92.69 286 VAL A O 1
ATOM 2291 N N . ALA A 1 287 ? -16.893 -0.666 25.747 1.00 92.31 287 ALA A N 1
ATOM 2292 C CA . ALA A 1 287 ? -18.164 -0.592 25.021 1.00 92.31 287 ALA A CA 1
ATOM 2293 C C . ALA A 1 287 ? -18.164 0.399 23.838 1.00 92.31 287 ALA A C 1
ATOM 2295 O O . ALA A 1 287 ? -19.068 0.361 23.016 1.00 92.31 287 ALA A O 1
ATOM 2296 N N . GLU A 1 288 ? -17.181 1.300 23.770 1.00 90.31 288 GLU A N 1
ATOM 2297 C CA . GLU A 1 288 ? -17.047 2.315 22.719 1.00 90.31 288 GLU A CA 1
ATOM 2298 C C . GLU A 1 288 ? -15.995 1.949 21.662 1.00 90.31 288 GLU A C 1
ATOM 2300 O O . GLU A 1 288 ? -15.661 2.790 20.822 1.00 90.31 288 GLU A O 1
ATOM 2305 N N . THR A 1 289 ? -15.433 0.741 21.741 1.00 93.25 289 THR A N 1
ATOM 2306 C CA . THR A 1 289 ? -14.525 0.174 20.739 1.00 93.25 289 THR A CA 1
ATOM 2307 C C . THR A 1 289 ? -15.285 -0.750 19.795 1.00 93.25 289 THR A C 1
ATOM 2309 O O . THR A 1 289 ? -16.414 -1.162 20.078 1.00 93.25 289 THR A O 1
ATOM 2312 N N . ASP A 1 290 ? -14.645 -1.124 18.690 1.00 92.81 290 ASP A N 1
ATOM 2313 C CA . ASP A 1 290 ? -15.251 -2.048 17.726 1.00 92.81 290 ASP A CA 1
ATOM 2314 C C . ASP A 1 290 ? -15.506 -3.417 18.374 1.00 92.81 290 ASP A C 1
ATOM 2316 O O . ASP A 1 290 ? -16.619 -3.929 18.313 1.00 92.81 290 ASP A O 1
ATOM 2320 N N . ILE A 1 291 ? -14.534 -3.926 19.145 1.00 94.50 291 ILE A N 1
ATOM 2321 C CA . ILE A 1 291 ? -14.690 -5.143 19.964 1.00 94.50 291 ILE A CA 1
ATOM 2322 C C . ILE A 1 291 ? -15.866 -5.009 20.943 1.00 94.50 291 ILE A C 1
ATOM 2324 O O . ILE A 1 291 ? -16.612 -5.957 21.163 1.00 94.50 291 ILE A O 1
ATOM 2328 N N . GLY A 1 292 ? -16.044 -3.840 21.565 1.00 95.56 292 GLY A N 1
ATOM 2329 C CA . GLY A 1 292 ? -17.181 -3.604 22.453 1.00 95.56 292 GLY A CA 1
ATOM 2330 C C . GLY A 1 292 ? -18.524 -3.701 21.746 1.00 95.56 292 GLY A C 1
ATOM 2331 O O . GLY A 1 292 ? -19.472 -4.219 22.331 1.00 95.56 292 GLY A O 1
ATOM 2332 N N . THR A 1 293 ? -18.584 -3.225 20.503 1.00 94.06 293 THR A N 1
ATOM 2333 C CA . THR A 1 293 ? -19.775 -3.312 19.652 1.00 94.06 293 THR A CA 1
ATOM 2334 C C . THR A 1 293 ? -20.064 -4.769 19.288 1.00 94.06 293 THR A C 1
ATOM 2336 O O . THR A 1 293 ? -21.173 -5.239 19.522 1.00 94.06 293 THR A O 1
ATOM 2339 N N . GLU A 1 294 ? -19.050 -5.522 18.847 1.00 95.25 294 GLU A N 1
ATOM 2340 C CA . GLU A 1 294 ? -19.171 -6.960 18.548 1.00 95.25 294 GLU A CA 1
ATOM 2341 C C . GLU A 1 294 ? -19.676 -7.760 19.761 1.00 95.25 294 GLU A C 1
ATOM 2343 O O . GLU A 1 294 ? -20.630 -8.531 19.655 1.00 95.25 294 GLU A O 1
ATOM 2348 N N . LEU A 1 295 ? -19.103 -7.521 20.946 1.00 96.94 295 LEU A N 1
ATOM 2349 C CA . LEU A 1 295 ? -19.534 -8.174 22.185 1.00 96.94 295 LEU A CA 1
ATOM 2350 C C . LEU A 1 295 ? -20.984 -7.832 22.555 1.00 96.94 295 LEU A C 1
ATOM 2352 O O . LEU A 1 295 ? -21.694 -8.675 23.103 1.00 96.94 295 LEU A O 1
ATOM 2356 N N . GLN A 1 296 ? -21.436 -6.604 22.295 1.00 96.19 296 GLN A N 1
ATOM 2357 C CA . GLN A 1 296 ? -22.828 -6.219 22.539 1.00 96.19 296 GLN A CA 1
ATOM 2358 C C . GLN A 1 296 ? -23.783 -6.940 21.587 1.00 96.19 296 GLN A C 1
ATOM 2360 O O . GLN A 1 296 ? -24.806 -7.455 22.042 1.00 96.19 296 GLN A O 1
ATOM 2365 N N . ASP A 1 297 ? -23.428 -7.045 20.309 1.00 95.94 297 ASP A N 1
ATOM 2366 C CA . ASP A 1 297 ? -24.219 -7.777 19.320 1.00 95.94 297 ASP A CA 1
ATOM 2367 C C . ASP A 1 297 ? -24.330 -9.268 19.681 1.00 95.94 297 ASP A C 1
ATOM 2369 O O . ASP A 1 297 ? -25.426 -9.840 19.658 1.00 95.94 297 ASP A O 1
ATOM 2373 N N . GLU A 1 298 ? -23.227 -9.894 20.108 1.00 96.62 298 GLU A N 1
ATOM 2374 C CA . GLU A 1 298 ? -23.227 -11.273 20.611 1.00 96.62 298 GLU A CA 1
ATOM 2375 C C . GLU A 1 298 ? -24.151 -11.446 21.822 1.00 96.62 298 GLU A C 1
ATOM 2377 O O . GLU A 1 298 ? -24.943 -12.393 21.882 1.00 96.62 298 GLU A O 1
ATOM 2382 N N . VAL A 1 299 ? -24.096 -10.514 22.779 1.00 96.94 299 VAL A N 1
ATOM 2383 C CA . VAL A 1 299 ? -24.966 -10.523 23.963 1.00 96.94 299 VAL A CA 1
ATOM 2384 C C . VAL A 1 299 ? -26.441 -10.467 23.562 1.00 96.94 299 VAL A C 1
ATOM 2386 O O . VAL A 1 299 ? -27.247 -11.221 24.113 1.00 96.94 299 VAL A O 1
ATOM 2389 N N . GLU A 1 300 ? -26.814 -9.622 22.601 1.00 96.94 300 GLU A N 1
ATOM 2390 C CA . GLU A 1 300 ? -28.200 -9.521 22.128 1.00 96.94 300 GLU A CA 1
ATOM 2391 C C . GLU A 1 300 ? -28.663 -10.789 21.392 1.00 96.94 300 GLU A C 1
ATOM 2393 O O . GLU A 1 300 ? -29.791 -11.256 21.588 1.00 96.94 300 GLU A O 1
ATOM 2398 N N . VAL A 1 301 ? -27.787 -11.420 20.605 1.00 96.94 301 VAL A N 1
ATOM 2399 C CA . VAL A 1 301 ? -28.070 -12.727 19.989 1.00 96.94 301 VAL A CA 1
ATOM 2400 C C . VAL A 1 301 ? -28.304 -13.803 21.052 1.00 96.94 301 VAL A C 1
ATOM 2402 O O . VAL A 1 301 ? -29.283 -14.549 20.959 1.00 96.94 301 VAL A O 1
ATOM 2405 N N . LEU A 1 302 ? -27.451 -13.871 22.075 1.00 97.31 302 LEU A N 1
ATOM 2406 C CA . LEU A 1 302 ? -27.568 -14.856 23.153 1.00 97.31 302 LEU A CA 1
ATOM 2407 C C . LEU A 1 302 ? -28.829 -14.645 23.999 1.00 97.31 302 LEU A C 1
ATOM 2409 O O . LEU A 1 302 ? -29.506 -15.618 24.332 1.00 97.31 302 LEU A O 1
ATOM 2413 N N . LYS A 1 303 ? -29.186 -13.391 24.306 1.00 96.94 303 LYS A N 1
ATOM 2414 C CA . LYS A 1 303 ? -30.428 -13.059 25.025 1.00 96.94 303 LYS A CA 1
ATOM 2415 C C . LYS A 1 303 ? -31.669 -13.535 24.276 1.00 96.94 303 LYS A C 1
ATOM 2417 O O . LYS A 1 303 ? -32.548 -14.127 24.896 1.00 96.94 303 LYS A O 1
ATOM 2422 N N . ARG A 1 304 ? -31.730 -13.309 22.960 1.00 96.19 304 ARG A N 1
ATOM 2423 C CA . ARG A 1 304 ? -32.843 -13.762 22.112 1.00 96.19 304 ARG A CA 1
ATOM 2424 C C . ARG A 1 304 ? -32.980 -15.284 22.119 1.00 96.19 304 ARG A C 1
ATOM 2426 O O . ARG A 1 304 ? -34.065 -15.776 22.403 1.00 96.19 304 ARG A O 1
ATOM 2433 N N . ARG A 1 305 ? -31.877 -16.017 21.927 1.00 95.50 305 ARG A N 1
ATOM 2434 C CA . ARG A 1 305 ? -31.880 -17.492 21.985 1.00 95.50 305 ARG A CA 1
ATOM 2435 C C . ARG A 1 305 ? -32.327 -18.029 23.343 1.00 95.50 305 ARG A C 1
ATOM 2437 O O . ARG A 1 305 ? -33.049 -19.014 23.414 1.00 95.50 305 ARG A O 1
ATOM 2444 N N . LEU A 1 306 ? -31.901 -17.385 24.431 1.00 96.00 306 LEU A N 1
ATOM 2445 C CA . LEU A 1 306 ? -32.336 -17.760 25.775 1.00 96.00 306 LEU A CA 1
ATOM 2446 C C . LEU A 1 306 ? -33.834 -17.497 25.991 1.00 96.00 306 LEU A C 1
ATOM 2448 O O . LEU A 1 306 ? -34.467 -18.231 26.741 1.00 96.00 306 LEU A O 1
ATOM 2452 N N . GLY A 1 307 ? -34.383 -16.449 25.369 1.00 95.31 307 GLY A N 1
ATOM 2453 C CA . GLY A 1 307 ? -35.819 -16.171 25.362 1.00 95.31 307 GLY A CA 1
ATOM 2454 C C . GLY A 1 307 ? -36.610 -17.262 24.644 1.00 95.31 307 GLY A C 1
ATOM 2455 O O . GLY A 1 307 ? -37.519 -17.822 25.242 1.00 95.31 307 GLY A O 1
ATOM 2456 N N . GLU A 1 308 ? -36.200 -17.619 23.425 1.00 94.56 308 GLU A N 1
ATOM 2457 C CA . GLU A 1 308 ? -36.822 -18.682 22.614 1.00 94.56 308 GLU A CA 1
ATOM 2458 C C . GLU A 1 308 ? -36.862 -20.022 23.370 1.00 94.56 308 GLU A C 1
ATOM 2460 O O . GLU A 1 308 ? -37.919 -20.630 23.497 1.00 94.56 308 GLU A O 1
ATOM 2465 N N . LEU A 1 309 ? -35.745 -20.424 23.987 1.00 93.69 309 LEU A N 1
ATOM 2466 C CA . LEU A 1 309 ? -35.671 -21.664 24.773 1.00 93.69 309 LEU A CA 1
ATOM 2467 C C . LEU A 1 309 ? -36.573 -21.674 26.016 1.00 93.69 309 LEU A C 1
ATOM 2469 O O . LEU A 1 309 ? -36.912 -22.741 26.508 1.00 93.69 309 LEU A O 1
ATOM 2473 N N . ARG A 1 310 ? -36.924 -20.505 26.561 1.00 89.25 310 ARG A N 1
ATOM 2474 C CA . ARG A 1 310 ? -37.798 -20.392 27.741 1.00 89.25 310 ARG A CA 1
ATOM 2475 C C . ARG A 1 310 ? -39.281 -20.347 27.392 1.00 89.25 310 ARG A C 1
ATOM 2477 O O . ARG A 1 310 ? -40.090 -20.499 28.297 1.00 89.25 310 ARG A O 1
ATOM 2484 N N . GLU A 1 311 ? -39.628 -20.071 26.138 1.00 79.69 311 GLU A N 1
ATOM 2485 C CA . GLU A 1 311 ? -41.012 -20.117 25.648 1.00 79.69 311 GLU A CA 1
ATOM 2486 C C . GLU A 1 311 ? -41.403 -21.518 25.142 1.00 79.69 311 GLU A C 1
ATOM 2488 O O . GLU A 1 311 ? -42.590 -21.797 24.984 1.00 79.69 311 GLU A O 1
ATOM 2493 N N . GLU A 1 312 ? -40.422 -22.396 24.905 1.00 67.38 312 GLU A N 1
ATOM 2494 C CA . GLU A 1 312 ? -40.626 -23.796 24.505 1.00 67.38 312 GLU A CA 1
ATOM 2495 C C . GLU A 1 312 ? -40.835 -24.769 25.692 1.00 67.38 312 GLU A C 1
ATOM 2497 O O . GLU A 1 312 ? -41.268 -25.901 25.459 1.00 67.38 312 GLU A O 1
ATOM 2502 N N . ASP A 1 313 ? -40.591 -24.327 26.935 1.00 50.69 313 ASP A N 1
ATOM 2503 C CA . ASP A 1 313 ? -40.827 -25.055 28.204 1.00 50.69 313 ASP A CA 1
ATOM 2504 C C . ASP A 1 313 ? -42.142 -24.627 28.894 1.00 50.69 313 ASP A C 1
ATOM 2506 O O . ASP A 1 313 ? -42.843 -25.510 29.451 1.00 50.69 313 ASP A O 1
#

Organism: NCBI:txid1256201